Protein AF-A0A2R6J1T3-F1 (afdb_monomer)

Sequence (277 aa):
MDQTEQLYESEATGWQRGLYEDIARTTGFVGSIWRTLMYHEPRFLRYAWGQLAPAFRTREFAALDIALRDTLVSATEPDLPRYTLADVDLAPGEFAELRGQLRCYDFAIARYAVAFEIMERRLDGRPVGTDPPTEAGTAPVPEWLDPDRGREPKVLPNDEAREIVRGVVPESHSGGFGEMVPTGYRSWARFPSYLERVWADIEPIVDAEAFETAREDAYSLIPPRSTPRRSRGWGSTRARSRSCGSCSRRSSAAAAGSSRWSPSTRRPSTRPASDAR

Mean predicted aligned error: 10.88 Å

Nearest PDB structures (foldseek):
  5gzx-assembly1_D  TM=7.474E-01  e=9.182E-07  Pseudomonas putida
  5h01-assembly1_D  TM=7.596E-01  e=2.407E-06  Pseudomonas putida
  5gzy-assembly1_C  TM=7.287E-01  e=1.803E-06  Pseudomonas putida
  3bjx-assembly2_D  TM=7.472E-01  e=8.026E-06  Pseudomonas putida
  3bjx-assembly2_C  TM=7.261E-01  e=2.340E-04  Pseudomonas putida

Solvent-accessible surface area (backbone atoms only — not comparable to full-atom values): 16954 Å² total; per-residue (Å²): 133,70,75,79,52,57,48,50,76,92,73,43,55,76,71,56,32,56,48,46,55,53,41,20,73,73,37,47,48,77,49,64,69,58,23,21,34,48,53,79,37,44,68,57,43,54,54,54,46,71,63,49,59,64,50,75,44,11,30,46,41,49,52,47,42,52,52,37,51,49,38,49,42,69,56,40,55,94,73,59,84,84,82,55,54,79,75,31,78,40,56,73,69,56,48,54,47,51,54,23,28,51,37,16,48,65,62,18,47,53,57,52,54,50,51,51,54,53,51,53,31,53,76,72,72,41,88,73,82,87,64,81,87,46,73,75,36,62,33,65,47,58,83,81,61,75,77,65,52,49,32,73,76,66,62,51,60,60,69,65,21,43,59,52,42,64,77,61,41,56,62,89,61,50,60,75,42,68,94,45,64,52,63,67,58,17,29,40,48,78,40,53,56,40,44,44,50,50,44,71,65,41,50,69,50,68,72,28,70,56,40,50,50,24,49,54,53,33,55,53,66,53,76,62,87,72,68,78,74,76,75,79,68,84,75,81,78,81,75,84,80,82,89,84,78,90,87,88,80,89,83,86,89,89,83,90,83,86,83,79,89,74,90,80,89,75,88,86,77,93,82,81,91,79,89,82,136

Structure (mmCIF, N/CA/C/O backbone):
data_AF-A0A2R6J1T3-F1
#
_entry.id   AF-A0A2R6J1T3-F1
#
loop_
_atom_site.group_PDB
_atom_site.id
_atom_site.type_symbol
_atom_site.label_atom_id
_atom_site.label_alt_id
_atom_site.label_comp_id
_atom_site.label_asym_id
_atom_site.label_entity_id
_atom_site.label_seq_id
_atom_site.pdbx_PDB_ins_code
_atom_site.Cartn_x
_atom_site.Cartn_y
_atom_site.Cartn_z
_atom_site.occupancy
_atom_site.B_iso_or_equiv
_atom_site.auth_seq_id
_atom_site.auth_comp_id
_atom_site.auth_asym_id
_atom_site.auth_atom_id
_atom_site.pdbx_PDB_model_num
ATOM 1 N N . MET A 1 1 ? -11.565 17.551 -2.001 1.00 83.88 1 MET A N 1
ATOM 2 C CA . MET A 1 1 ? -10.218 17.561 -1.407 1.00 83.88 1 MET A CA 1
ATOM 3 C C . MET A 1 1 ? -9.246 17.457 -2.559 1.00 83.88 1 MET A C 1
ATOM 5 O O . MET A 1 1 ? -9.411 16.534 -3.350 1.00 83.88 1 MET A O 1
ATOM 9 N N . ASP A 1 2 ? -8.341 18.420 -2.705 1.00 88.12 2 ASP A N 1
ATOM 10 C CA . ASP A 1 2 ? -7.293 18.347 -3.724 1.00 88.12 2 ASP A CA 1
ATOM 11 C C . ASP A 1 2 ? -6.279 17.273 -3.307 1.00 88.12 2 ASP A C 1
ATOM 13 O O . ASP A 1 2 ? -5.689 17.352 -2.233 1.00 88.12 2 ASP A O 1
ATOM 17 N N . GLN A 1 3 ? -6.127 16.228 -4.117 1.00 85.75 3 GLN A N 1
ATOM 18 C CA . GLN A 1 3 ? -5.248 15.098 -3.807 1.00 85.75 3 GLN A CA 1
ATOM 19 C C . GLN A 1 3 ? -3.770 15.404 -4.111 1.00 85.75 3 GLN A C 1
ATOM 21 O O . GLN A 1 3 ? -2.872 14.676 -3.678 1.00 85.75 3 GLN A O 1
ATOM 26 N N . THR A 1 4 ? -3.502 16.480 -4.851 1.00 85.44 4 THR A N 1
ATOM 27 C CA . THR A 1 4 ? -2.143 16.921 -5.172 1.00 85.44 4 THR A CA 1
ATOM 28 C C . THR A 1 4 ? -1.496 17.663 -4.000 1.00 85.44 4 THR A C 1
ATOM 30 O O . THR A 1 4 ? -0.280 17.577 -3.822 1.00 85.44 4 THR A O 1
ATOM 33 N N . GLU A 1 5 ? -2.301 18.287 -3.133 1.00 91.50 5 GLU A N 1
ATOM 34 C CA . GLU A 1 5 ? -1.842 18.935 -1.903 1.00 91.50 5 GLU A CA 1
ATOM 35 C C . GLU A 1 5 ? -1.644 17.923 -0.763 1.00 91.50 5 GLU A C 1
ATOM 37 O O . GLU A 1 5 ? -2.566 17.226 -0.328 1.00 91.50 5 GLU A O 1
ATOM 42 N N . GLN A 1 6 ? -0.410 17.835 -0.269 1.00 93.50 6 GLN A N 1
ATOM 43 C CA . GLN A 1 6 ? 0.034 16.848 0.714 1.00 93.50 6 GLN A CA 1
ATOM 44 C C . GLN A 1 6 ? 0.997 17.503 1.706 1.00 93.50 6 GLN A C 1
ATOM 46 O O . GLN A 1 6 ? 1.820 18.319 1.306 1.00 93.50 6 GLN A O 1
ATOM 51 N N . LEU A 1 7 ? 0.942 17.109 2.983 1.00 96.06 7 LEU A N 1
ATOM 52 C CA . LEU A 1 7 ? 1.974 17.468 3.959 1.00 96.06 7 LEU A CA 1
ATOM 53 C C . LEU A 1 7 ? 3.038 16.371 3.953 1.00 96.06 7 LEU A C 1
ATOM 55 O O . LEU A 1 7 ? 2.760 15.250 4.391 1.00 96.06 7 LEU A O 1
ATOM 59 N N . TYR A 1 8 ? 4.241 16.656 3.464 1.00 93.31 8 TYR A N 1
ATOM 60 C CA . TYR A 1 8 ? 5.298 15.648 3.416 1.00 93.31 8 TYR A CA 1
ATOM 61 C C . TYR A 1 8 ? 5.902 15.389 4.799 1.00 93.31 8 TYR A C 1
ATOM 63 O O . TYR A 1 8 ? 5.844 16.217 5.708 1.00 93.31 8 TYR A O 1
ATOM 71 N N . GLU A 1 9 ? 6.492 14.207 4.977 1.00 94.00 9 GLU A N 1
ATOM 72 C CA . GLU A 1 9 ? 7.055 13.785 6.267 1.00 94.00 9 GLU A CA 1
ATOM 73 C C . GLU A 1 9 ? 8.179 14.706 6.748 1.00 94.00 9 GLU A C 1
ATOM 75 O O . GLU A 1 9 ? 8.258 15.014 7.935 1.00 94.00 9 GLU A O 1
ATOM 80 N N . SER A 1 10 ? 8.987 15.220 5.817 1.00 94.62 10 SER A N 1
ATOM 81 C CA . SER A 1 10 ? 10.046 16.199 6.084 1.00 94.62 10 SER A CA 1
ATOM 82 C C . SER A 1 10 ? 9.529 17.550 6.586 1.00 94.62 10 SER A C 1
ATOM 84 O O . SER A 1 10 ? 10.282 18.302 7.198 1.00 94.62 10 SER A O 1
ATOM 86 N N . GLU A 1 11 ? 8.263 17.870 6.318 1.00 97.44 11 GLU A N 1
ATOM 87 C CA . GLU A 1 11 ? 7.616 19.136 6.683 1.00 97.44 11 GLU A CA 1
ATOM 88 C C . GLU A 1 11 ? 6.766 18.998 7.953 1.00 97.44 11 GLU A C 1
ATOM 90 O O . GLU A 1 11 ? 6.458 19.988 8.620 1.00 97.44 11 GLU A O 1
ATOM 95 N N . ALA A 1 12 ? 6.383 17.769 8.311 1.00 97.75 12 ALA A N 1
ATOM 96 C CA . ALA A 1 12 ? 5.585 17.498 9.493 1.00 97.75 12 ALA A CA 1
ATOM 97 C C . ALA A 1 12 ? 6.371 17.813 10.775 1.00 97.75 12 ALA A C 1
ATOM 99 O O . ALA A 1 12 ? 7.523 17.415 10.966 1.00 97.75 12 ALA A O 1
ATOM 100 N N . THR A 1 13 ? 5.719 18.496 11.717 1.00 98.19 13 THR A N 1
ATOM 101 C CA . THR A 1 13 ? 6.322 18.864 13.005 1.00 98.19 13 THR A CA 1
ATOM 102 C C . THR A 1 13 ? 5.423 18.484 14.179 1.00 98.19 13 THR A C 1
ATOM 104 O O . THR A 1 13 ? 4.254 18.122 14.020 1.00 98.19 13 THR A O 1
ATOM 107 N N . GLY A 1 14 ? 5.989 18.516 15.389 1.00 97.88 14 GLY A N 1
ATOM 108 C CA . GLY A 1 14 ? 5.258 18.248 16.626 1.00 97.88 14 GLY A CA 1
ATOM 109 C C . GLY A 1 14 ? 4.493 16.922 16.590 1.00 97.88 14 GLY A C 1
ATOM 110 O O . GLY A 1 14 ? 5.057 15.866 16.306 1.00 97.88 14 GLY A O 1
ATOM 111 N N . TRP A 1 15 ? 3.193 16.981 16.876 1.00 98.31 15 TRP A N 1
ATOM 112 C CA . TRP A 1 15 ? 2.345 15.792 16.936 1.00 98.31 15 TRP A CA 1
ATOM 113 C C . TRP A 1 15 ? 2.055 15.176 15.556 1.00 98.31 15 TRP A C 1
ATOM 115 O O . TRP A 1 15 ? 1.762 13.986 15.497 1.00 98.31 15 TRP A O 1
ATOM 125 N N . GLN A 1 16 ? 2.143 15.943 14.460 1.00 98.62 16 GLN A N 1
ATOM 126 C CA . GLN A 1 16 ? 1.921 15.420 13.105 1.00 98.62 16 GLN A CA 1
ATOM 127 C C . GLN A 1 16 ? 3.046 14.463 12.713 1.00 98.62 16 GLN A C 1
ATOM 129 O O . GLN A 1 16 ? 2.775 13.365 12.235 1.00 98.62 16 GLN A O 1
ATOM 134 N N . ARG A 1 17 ? 4.296 14.841 13.017 1.00 98.50 17 ARG A N 1
ATOM 135 C CA . ARG A 1 17 ? 5.460 13.966 12.835 1.00 98.50 17 ARG A CA 1
ATOM 136 C C . ARG A 1 17 ? 5.333 12.685 13.656 1.00 98.50 17 ARG A C 1
ATOM 138 O O . ARG A 1 17 ? 5.488 11.601 13.113 1.00 98.50 17 ARG A O 1
ATOM 145 N N . GLY A 1 18 ? 4.945 12.800 14.929 1.00 98.50 18 GLY A N 1
ATOM 146 C CA . GLY A 1 18 ? 4.707 11.622 15.772 1.00 98.50 18 GLY A CA 1
ATOM 147 C C . GLY A 1 18 ? 3.586 10.710 15.252 1.00 98.50 18 GLY A C 1
ATOM 148 O O . GLY A 1 18 ? 3.653 9.494 15.414 1.00 98.50 18 GLY A O 1
ATOM 149 N N . LEU A 1 19 ? 2.563 11.274 14.596 1.00 98.62 19 LEU A N 1
ATOM 150 C CA . LEU A 1 19 ? 1.511 10.488 13.949 1.00 98.62 19 LEU A CA 1
ATOM 151 C C . LEU A 1 19 ? 2.029 9.760 12.699 1.00 98.62 19 LEU A C 1
ATOM 153 O O . LEU A 1 19 ? 1.723 8.586 12.519 1.00 98.62 19 LEU A O 1
ATOM 157 N N . TYR A 1 20 ? 2.843 10.417 11.872 1.00 98.44 20 TYR A N 1
ATOM 158 C CA . TYR A 1 20 ? 3.514 9.780 10.735 1.00 98.44 20 TYR A CA 1
ATOM 159 C C . TYR A 1 20 ? 4.447 8.649 11.157 1.00 98.44 20 TYR A C 1
ATOM 161 O O . TYR A 1 20 ? 4.372 7.568 10.583 1.00 98.44 20 TYR A O 1
ATOM 169 N N . GLU A 1 21 ? 5.233 8.840 12.215 1.00 98.00 21 GLU A N 1
ATOM 170 C CA . GLU A 1 21 ? 6.080 7.784 12.778 1.00 98.00 21 GLU A CA 1
ATOM 171 C C . GLU A 1 21 ? 5.255 6.555 13.210 1.00 98.00 21 GLU A C 1
ATOM 173 O O . GLU A 1 21 ? 5.661 5.416 12.971 1.00 98.00 21 GLU A O 1
ATOM 178 N N . ASP A 1 22 ? 4.074 6.748 13.814 1.00 98.31 22 ASP A N 1
ATOM 179 C CA . ASP A 1 22 ? 3.194 5.631 14.189 1.00 98.31 22 ASP A CA 1
ATOM 180 C C . ASP A 1 22 ? 2.527 4.957 12.979 1.00 98.31 22 ASP A C 1
ATOM 182 O O . ASP A 1 22 ? 2.405 3.728 12.956 1.00 98.31 22 ASP A O 1
ATOM 186 N N . ILE A 1 23 ? 2.150 5.732 11.955 1.00 97.62 23 ILE A N 1
ATOM 187 C CA . ILE A 1 23 ? 1.635 5.212 10.679 1.00 97.62 23 ILE A CA 1
ATOM 188 C C . ILE A 1 23 ? 2.702 4.376 9.976 1.00 97.62 23 ILE A C 1
ATOM 190 O O . ILE A 1 23 ? 2.430 3.225 9.631 1.00 97.62 23 ILE A O 1
ATOM 194 N N . ALA A 1 24 ? 3.919 4.898 9.813 1.00 96.12 24 ALA A N 1
ATOM 195 C CA . ALA A 1 24 ? 5.030 4.188 9.186 1.00 96.12 24 ALA A CA 1
ATOM 196 C C . ALA A 1 24 ? 5.385 2.918 9.968 1.00 96.12 24 ALA A C 1
ATOM 198 O O . ALA A 1 24 ? 5.483 1.834 9.397 1.00 96.12 24 ALA A O 1
ATOM 199 N N . ARG A 1 25 ? 5.452 2.992 11.303 1.00 94.94 25 ARG A N 1
ATOM 200 C CA . ARG A 1 25 ? 5.682 1.809 12.146 1.00 94.94 25 ARG A CA 1
ATOM 201 C C . ARG A 1 25 ? 4.572 0.763 12.029 1.00 94.94 25 ARG A C 1
ATOM 203 O O . ARG A 1 25 ? 4.845 -0.420 12.212 1.00 94.94 25 ARG A O 1
ATOM 210 N N . THR A 1 26 ? 3.329 1.162 11.783 1.00 95.50 26 THR A N 1
ATOM 211 C CA . THR A 1 26 ? 2.197 0.225 11.732 1.00 95.50 26 THR A CA 1
ATOM 212 C C . THR A 1 26 ? 1.962 -0.328 10.325 1.00 95.50 26 THR A C 1
ATOM 214 O O . THR A 1 26 ? 1.571 -1.483 10.197 1.00 95.50 26 THR A O 1
ATOM 217 N N . THR A 1 27 ? 2.215 0.469 9.282 1.00 94.81 27 THR A N 1
ATOM 218 C CA . THR A 1 27 ? 1.857 0.166 7.880 1.00 94.81 27 THR A CA 1
ATOM 219 C C . THR A 1 27 ? 3.041 0.042 6.929 1.00 94.81 27 THR A C 1
ATOM 221 O O . THR A 1 27 ? 2.850 -0.344 5.785 1.00 94.81 27 THR A O 1
ATOM 224 N N . GLY A 1 28 ? 4.257 0.331 7.391 1.00 93.88 28 GLY A N 1
ATOM 225 C CA . GLY A 1 28 ? 5.500 0.218 6.627 1.00 93.88 28 GLY A CA 1
ATOM 226 C C . GLY A 1 28 ? 5.991 1.560 6.093 1.00 93.88 28 GLY A C 1
ATOM 227 O O . GLY A 1 28 ? 7.192 1.805 6.099 1.00 93.88 28 GLY A O 1
ATOM 228 N N . PHE A 1 29 ? 5.080 2.449 5.687 1.00 95.50 29 PHE A N 1
ATOM 229 C CA . PHE A 1 29 ? 5.400 3.779 5.158 1.00 95.50 29 PHE A CA 1
ATOM 230 C C . PHE A 1 29 ? 4.187 4.720 5.229 1.00 95.50 29 PHE A C 1
ATOM 232 O O . PHE A 1 29 ? 3.043 4.268 5.342 1.00 95.50 29 PHE A O 1
ATOM 239 N N . VAL A 1 30 ? 4.404 6.032 5.099 1.00 95.31 30 VAL A N 1
ATOM 240 C CA . VAL A 1 30 ? 3.311 7.013 5.012 1.00 95.31 30 VAL A CA 1
ATOM 241 C C . VAL A 1 30 ? 2.898 7.215 3.552 1.00 95.31 30 VAL A C 1
ATOM 243 O O . VAL A 1 30 ? 3.492 7.978 2.794 1.00 95.31 30 VAL A O 1
ATOM 246 N N . GLY A 1 31 ? 1.852 6.514 3.128 1.00 92.75 31 GLY A N 1
ATOM 247 C CA . GLY A 1 31 ? 1.267 6.651 1.798 1.00 92.75 31 GLY A CA 1
ATOM 248 C C . GLY A 1 31 ? 0.583 8.000 1.564 1.00 92.75 31 GLY A C 1
ATOM 249 O O . GLY A 1 31 ? 0.252 8.743 2.491 1.00 92.75 31 GLY A O 1
ATOM 250 N N . SER A 1 32 ? 0.329 8.309 0.292 1.00 90.88 32 SER A N 1
ATOM 251 C CA . SER A 1 32 ? -0.252 9.590 -0.130 1.00 90.88 32 SER A CA 1
ATOM 252 C C . SER A 1 32 ? -1.615 9.900 0.488 1.00 90.88 32 SER A C 1
ATOM 254 O O . SER A 1 32 ? -1.878 11.061 0.787 1.00 90.88 32 SER A O 1
ATOM 256 N N . ILE A 1 33 ? -2.458 8.894 0.745 1.00 92.19 33 ILE A N 1
ATOM 257 C CA . ILE A 1 33 ? -3.741 9.083 1.441 1.00 92.19 33 ILE A CA 1
ATOM 258 C C . ILE A 1 33 ? -3.547 9.734 2.814 1.00 92.19 33 ILE A C 1
ATOM 260 O O . ILE A 1 33 ? -4.238 10.694 3.147 1.00 92.19 33 ILE A O 1
ATOM 264 N N . TRP A 1 34 ? -2.560 9.277 3.585 1.00 96.00 34 TRP A N 1
ATOM 265 C CA . TRP A 1 34 ? -2.270 9.821 4.907 1.00 96.00 34 TRP A CA 1
ATOM 266 C C . TRP A 1 34 ? -1.705 11.232 4.816 1.00 96.00 34 TRP A C 1
ATOM 268 O O . TRP A 1 34 ? -2.107 12.091 5.595 1.00 96.00 34 TRP A O 1
ATOM 278 N N . ARG A 1 35 ? -0.843 11.500 3.826 1.00 95.81 35 ARG A N 1
ATOM 279 C CA . ARG A 1 35 ? -0.305 12.849 3.601 1.00 95.81 35 ARG A CA 1
ATOM 280 C C . ARG A 1 35 ? -1.363 13.856 3.168 1.00 95.81 35 ARG A C 1
ATOM 282 O O . ARG A 1 35 ? -1.350 14.997 3.626 1.00 95.81 35 ARG A O 1
ATOM 289 N N . THR A 1 36 ? -2.299 13.414 2.336 1.00 94.75 36 THR A N 1
ATOM 290 C CA . THR A 1 36 ? -3.439 14.219 1.879 1.00 94.75 36 THR A CA 1
ATOM 291 C C . THR A 1 36 ? -4.375 14.511 3.054 1.00 94.75 36 THR A C 1
ATOM 293 O O . THR A 1 36 ? -4.702 15.664 3.324 1.00 94.75 36 THR A O 1
ATOM 296 N N . LEU A 1 37 ? -4.746 13.488 3.836 1.00 97.00 37 LEU A N 1
ATOM 297 C CA . LEU A 1 37 ? -5.582 13.667 5.027 1.00 97.00 37 LEU A CA 1
ATOM 298 C C . LEU A 1 37 ? -4.905 14.528 6.097 1.00 97.00 37 LEU A C 1
ATOM 300 O O . LEU A 1 37 ? -5.584 15.281 6.782 1.00 97.00 37 LEU A O 1
ATOM 304 N N . MET A 1 38 ? -3.587 14.441 6.255 1.00 98.25 38 MET A N 1
ATOM 305 C CA . MET A 1 38 ? -2.861 15.283 7.202 1.00 98.25 38 MET A CA 1
ATOM 306 C C . MET A 1 38 ? -2.864 16.754 6.781 1.00 98.25 38 MET A C 1
ATOM 308 O O . MET A 1 38 ? -2.948 17.625 7.645 1.00 98.25 38 MET A O 1
ATOM 312 N N . TYR A 1 39 ? -2.763 17.029 5.480 1.00 97.94 39 TYR A N 1
ATOM 313 C CA . TYR A 1 39 ? -2.817 18.391 4.956 1.00 97.94 39 TYR A CA 1
ATOM 314 C C . TYR A 1 39 ? -4.208 19.002 5.147 1.00 97.94 39 TYR A C 1
ATOM 316 O O . TYR A 1 39 ? -4.345 20.063 5.751 1.00 97.94 39 TYR A O 1
ATOM 324 N N . HIS A 1 40 ? -5.247 18.302 4.685 1.00 97.75 40 HIS A N 1
ATOM 325 C CA . HIS A 1 40 ? -6.605 18.850 4.646 1.00 97.75 40 HIS A CA 1
ATOM 326 C C . HIS A 1 40 ? -7.370 18.680 5.959 1.00 97.75 40 HIS A C 1
ATOM 328 O O . HIS A 1 40 ? -8.086 19.581 6.381 1.00 97.75 40 HIS A O 1
ATOM 334 N N . GLU A 1 41 ? -7.234 17.527 6.616 1.00 97.94 41 GLU A N 1
ATOM 335 C CA . GLU A 1 41 ? -8.076 17.116 7.747 1.00 97.94 41 GLU A CA 1
ATOM 336 C C . GLU A 1 41 ? -7.268 16.476 8.908 1.00 97.94 41 GLU A C 1
ATOM 338 O O . GLU A 1 41 ? -7.584 15.377 9.384 1.00 97.94 41 GLU A O 1
ATOM 343 N N . PRO A 1 42 ? -6.226 17.152 9.439 1.00 98.12 42 PRO A N 1
ATOM 344 C CA . PRO A 1 42 ? -5.261 16.564 10.378 1.00 98.12 42 PRO A CA 1
ATOM 345 C C . PRO A 1 42 ? -5.894 16.020 11.669 1.00 98.12 42 PRO A C 1
ATOM 347 O O . PRO A 1 42 ? -5.461 15.006 12.224 1.00 98.12 42 PRO A O 1
ATOM 350 N N . ARG A 1 43 ? -6.943 16.681 12.174 1.00 98.00 43 ARG A N 1
ATOM 351 C CA . ARG A 1 43 ? -7.657 16.239 13.384 1.00 98.00 43 ARG A CA 1
ATOM 352 C C . ARG A 1 43 ? -8.484 14.983 13.129 1.00 98.00 43 ARG A C 1
ATOM 354 O O . ARG A 1 43 ? -8.503 14.097 13.984 1.00 98.00 43 ARG A O 1
ATOM 361 N N . PHE A 1 44 ? -9.139 14.907 11.971 1.00 96.88 44 PHE A N 1
ATOM 362 C CA . PHE A 1 44 ? -9.869 13.714 11.558 1.00 96.88 44 PHE A CA 1
ATOM 363 C C . PHE A 1 44 ? -8.908 12.548 11.354 1.00 96.88 44 PHE A C 1
ATOM 365 O O . PHE A 1 44 ? -9.152 11.484 11.914 1.00 96.88 44 PHE A O 1
ATOM 372 N N . LEU A 1 45 ? -7.784 12.760 10.659 1.00 98.06 45 LEU A N 1
ATOM 373 C CA . LEU A 1 45 ? -6.756 11.734 10.491 1.00 98.06 45 LEU A CA 1
ATOM 374 C C . LEU A 1 45 ? -6.307 11.174 11.841 1.00 98.06 45 LEU A C 1
ATOM 376 O O . LEU A 1 45 ? -6.309 9.964 12.041 1.00 98.06 45 LEU A O 1
ATOM 380 N N . ARG A 1 46 ? -5.976 12.048 12.798 1.00 98.31 46 ARG A N 1
ATOM 381 C CA . ARG A 1 46 ? -5.577 11.625 14.145 1.00 98.31 46 ARG A CA 1
ATOM 382 C C . ARG A 1 46 ? -6.656 10.793 14.838 1.00 98.31 46 ARG A C 1
ATOM 384 O O . ARG A 1 46 ? -6.334 9.791 15.474 1.00 98.31 46 ARG A O 1
ATOM 391 N N . TYR A 1 47 ? -7.917 11.209 14.736 1.00 97.25 47 TYR A N 1
ATOM 392 C CA . TYR A 1 47 ? -9.044 10.472 15.303 1.00 97.25 47 TYR A CA 1
ATOM 393 C C . TYR A 1 47 ? -9.214 9.098 14.642 1.00 97.25 47 TYR A C 1
ATOM 395 O O . TYR A 1 47 ? -9.238 8.088 15.344 1.00 97.25 47 TYR A O 1
ATOM 403 N N . ALA A 1 48 ? -9.280 9.056 13.309 1.00 96.69 48 ALA A N 1
ATOM 404 C CA . ALA A 1 48 ? -9.449 7.834 12.531 1.00 96.69 48 ALA A CA 1
ATOM 405 C C . ALA A 1 48 ? -8.300 6.852 12.785 1.00 96.69 48 ALA A C 1
ATOM 407 O O . ALA A 1 48 ? -8.535 5.679 13.072 1.00 96.69 48 ALA A O 1
ATOM 408 N N . TRP A 1 49 ? -7.060 7.344 12.785 1.00 98.12 49 TRP A N 1
ATOM 409 C CA . TRP A 1 49 ? -5.879 6.534 13.059 1.00 98.12 49 TRP A CA 1
ATOM 410 C C . TRP A 1 49 ? -5.903 5.912 14.457 1.00 98.12 49 TRP A C 1
ATOM 412 O O . TRP A 1 49 ? -5.593 4.733 14.611 1.00 98.12 49 TRP A O 1
ATOM 422 N N . GLY A 1 50 ? -6.361 6.658 15.469 1.00 97.12 50 GLY A N 1
ATOM 423 C CA . GLY A 1 50 ? -6.538 6.134 16.825 1.00 97.12 50 GLY A CA 1
ATOM 424 C C . GLY A 1 50 ? -7.532 4.969 16.925 1.00 97.12 50 GLY A C 1
ATOM 425 O O . GLY A 1 50 ? -7.468 4.211 17.888 1.00 97.12 50 GLY A O 1
ATOM 426 N N . GLN A 1 51 ? -8.428 4.810 15.945 1.00 93.38 51 GLN A N 1
ATOM 427 C CA . GLN A 1 51 ? -9.341 3.665 15.848 1.00 93.38 51 GLN A CA 1
ATOM 428 C C . GLN A 1 51 ? -8.768 2.531 14.984 1.00 93.38 51 GLN A C 1
ATOM 430 O O . GLN A 1 51 ? -8.985 1.362 15.288 1.00 93.38 51 GLN A O 1
ATOM 435 N N . LEU A 1 52 ? -8.033 2.866 13.919 1.00 95.50 52 LEU A N 1
ATOM 436 C CA . LEU A 1 52 ? -7.483 1.899 12.963 1.00 95.50 52 LEU A CA 1
ATOM 437 C C . LEU A 1 52 ? -6.243 1.174 13.495 1.00 95.50 52 LEU A C 1
ATOM 439 O O . LEU A 1 52 ? -6.155 -0.048 13.404 1.00 95.50 52 LEU A O 1
ATOM 443 N N . ALA A 1 53 ? -5.286 1.908 14.067 1.00 97.00 53 ALA A N 1
ATOM 444 C CA . ALA A 1 53 ? -3.987 1.358 14.448 1.00 97.00 53 ALA A CA 1
ATOM 445 C C . ALA A 1 53 ? -4.065 0.156 15.412 1.00 97.00 53 ALA A C 1
ATOM 447 O O . ALA A 1 53 ? -3.297 -0.789 15.220 1.00 97.00 53 ALA A O 1
ATOM 448 N N . PRO A 1 54 ? -4.971 0.127 16.416 1.00 95.62 54 PRO A N 1
ATOM 449 C CA . PRO A 1 54 ? -5.131 -1.043 17.276 1.00 95.62 54 PRO A CA 1
ATOM 450 C C . PRO A 1 54 ? -5.583 -2.298 16.524 1.00 95.62 54 PRO A C 1
ATOM 452 O O . PRO A 1 54 ? -5.127 -3.386 16.862 1.00 95.62 54 PRO A O 1
ATOM 455 N N . ALA A 1 55 ? -6.426 -2.161 15.492 1.00 93.88 55 ALA A N 1
ATOM 456 C CA . ALA A 1 55 ? -6.927 -3.298 14.722 1.00 93.88 55 ALA A CA 1
ATOM 457 C C . ALA A 1 55 ? -5.795 -4.027 13.984 1.00 93.88 55 ALA A C 1
ATOM 459 O O . ALA A 1 55 ? -5.763 -5.249 13.969 1.00 93.88 55 ALA A O 1
ATOM 460 N N . PHE A 1 56 ? -4.799 -3.301 13.469 1.00 95.31 56 PHE A N 1
ATOM 461 C CA . PHE A 1 56 ? -3.642 -3.893 12.780 1.00 95.31 56 PHE A CA 1
ATOM 462 C C . PHE A 1 56 ? -2.674 -4.655 13.696 1.00 95.31 56 PHE A C 1
ATOM 464 O O . PHE A 1 56 ? -1.697 -5.232 13.221 1.00 95.31 56 PHE A O 1
ATOM 471 N N . ARG A 1 57 ? -2.908 -4.632 15.013 1.00 94.88 57 ARG A N 1
ATOM 472 C CA . ARG A 1 57 ? -2.069 -5.289 16.027 1.00 94.88 57 ARG A CA 1
ATOM 473 C C . ARG A 1 57 ? -2.733 -6.530 16.620 1.00 94.88 57 ARG A C 1
ATOM 475 O O . ARG A 1 57 ? -2.200 -7.092 17.576 1.00 94.88 57 ARG A O 1
ATOM 482 N N . THR A 1 58 ? -3.850 -6.975 16.047 1.00 95.75 58 THR A N 1
ATOM 483 C CA . THR A 1 58 ? -4.596 -8.146 16.510 1.00 95.75 58 THR A CA 1
ATOM 484 C C . THR A 1 58 ? -4.288 -9.396 15.683 1.00 95.75 58 THR A C 1
ATOM 486 O O . THR A 1 58 ? -3.931 -9.332 14.505 1.00 95.75 58 THR A O 1
ATOM 489 N N . ARG A 1 59 ? -4.452 -10.566 16.301 1.00 95.88 59 ARG A N 1
ATOM 490 C CA . ARG A 1 59 ? -4.306 -11.874 15.658 1.00 95.88 59 ARG A CA 1
ATOM 491 C C . ARG A 1 59 ? -5.359 -12.109 14.580 1.00 95.88 59 ARG A C 1
ATOM 493 O O . ARG A 1 59 ? -5.086 -12.789 13.599 1.00 95.88 59 ARG A O 1
ATOM 500 N N . GLU A 1 60 ? -6.546 -11.542 14.748 1.00 94.62 60 GLU A N 1
ATOM 501 C CA . GLU A 1 60 ? -7.595 -11.581 13.731 1.00 94.62 60 GLU A CA 1
ATOM 502 C C . GLU A 1 60 ? -7.179 -10.827 12.465 1.00 94.62 60 GLU A C 1
ATOM 504 O O . GLU A 1 60 ? -7.321 -11.358 11.367 1.00 94.62 60 GLU A O 1
ATOM 509 N N . PHE A 1 61 ? -6.572 -9.642 12.605 1.00 94.75 61 PHE A N 1
ATOM 510 C CA . PHE A 1 61 ? -6.012 -8.940 11.453 1.00 94.75 61 PHE A CA 1
ATOM 511 C C . PHE A 1 61 ? -4.864 -9.725 10.809 1.00 94.75 61 PHE A C 1
ATOM 513 O O . PHE A 1 61 ? -4.806 -9.821 9.591 1.00 94.75 61 PHE A O 1
ATOM 520 N N . ALA A 1 62 ? -3.986 -10.334 11.609 1.00 95.25 62 ALA A N 1
ATOM 521 C CA . ALA A 1 62 ? -2.935 -11.217 11.101 1.00 95.25 62 ALA A CA 1
ATOM 522 C C . ALA A 1 62 ? -3.485 -12.377 10.249 1.00 95.25 62 ALA A C 1
ATOM 524 O O . ALA A 1 62 ? -2.948 -12.671 9.185 1.00 95.25 62 ALA A O 1
ATOM 525 N N . ALA A 1 63 ? -4.561 -13.026 10.701 1.00 94.88 63 ALA A N 1
ATOM 526 C CA . ALA A 1 63 ? -5.211 -14.091 9.942 1.00 94.88 63 ALA A CA 1
ATOM 527 C C . ALA A 1 63 ? -5.832 -13.567 8.636 1.00 94.88 63 ALA A C 1
ATOM 529 O O . ALA A 1 63 ? -5.706 -14.217 7.600 1.00 94.88 63 ALA A O 1
ATOM 530 N N . LEU A 1 64 ? -6.454 -12.383 8.677 1.00 94.44 64 LEU A N 1
ATOM 531 C CA . LEU A 1 64 ? -6.990 -11.711 7.492 1.00 94.44 64 LEU A CA 1
ATOM 532 C C . LEU A 1 64 ? -5.892 -11.362 6.479 1.00 94.44 64 LEU A C 1
ATOM 534 O O . LEU A 1 64 ? -6.079 -11.600 5.294 1.00 94.44 64 LEU A O 1
ATOM 538 N N . ASP A 1 65 ? -4.763 -10.814 6.933 1.00 94.50 65 ASP A N 1
ATOM 539 C CA . ASP A 1 65 ? -3.626 -10.447 6.081 1.00 94.50 65 ASP A CA 1
ATOM 540 C C . ASP A 1 65 ? -3.095 -11.673 5.320 1.00 94.50 65 ASP A C 1
ATOM 542 O O . ASP A 1 65 ? -2.992 -11.646 4.096 1.00 94.50 65 ASP A O 1
ATOM 546 N N . ILE A 1 66 ? -2.879 -12.792 6.024 1.00 95.12 66 ILE A N 1
ATOM 547 C CA . ILE A 1 66 ? -2.466 -14.062 5.406 1.00 95.12 66 ILE A CA 1
ATOM 548 C C . ILE A 1 66 ? -3.502 -14.536 4.383 1.00 95.12 66 ILE A C 1
ATOM 550 O O . ILE A 1 66 ? -3.133 -14.846 3.255 1.00 95.12 66 ILE A O 1
ATOM 554 N N . ALA A 1 67 ? -4.785 -14.578 4.755 1.00 95.75 67 ALA A N 1
ATOM 555 C CA . ALA A 1 67 ? -5.842 -15.067 3.871 1.00 95.75 67 ALA A CA 1
ATOM 556 C C . ALA A 1 67 ? -5.999 -14.197 2.613 1.00 95.75 67 ALA A C 1
ATOM 558 O O . ALA A 1 67 ? -6.184 -14.722 1.517 1.00 95.75 67 ALA A O 1
ATOM 559 N N . LEU A 1 68 ? -5.887 -12.873 2.754 1.00 94.56 68 LEU A N 1
ATOM 560 C CA . LEU A 1 68 ? -5.954 -11.932 1.638 1.00 94.56 68 LEU A CA 1
ATOM 561 C C . LEU A 1 68 ? -4.791 -12.142 0.666 1.00 94.56 68 LEU A C 1
ATOM 563 O O . LEU A 1 68 ? -5.018 -12.218 -0.542 1.00 94.56 68 LEU A O 1
ATOM 567 N N . ARG A 1 69 ? -3.559 -12.265 1.179 1.00 92.75 69 ARG A N 1
ATOM 568 C CA . ARG A 1 69 ? -2.378 -12.523 0.341 1.00 92.75 69 ARG A CA 1
ATOM 569 C C . ARG A 1 69 ? -2.466 -13.886 -0.340 1.00 92.75 69 ARG A C 1
ATOM 571 O O . ARG A 1 69 ? -2.251 -13.963 -1.543 1.00 92.75 69 ARG A O 1
ATOM 578 N N . ASP A 1 70 ? -2.832 -14.929 0.401 1.00 95.06 70 ASP A N 1
ATOM 579 C CA . ASP A 1 70 ? -2.973 -16.288 -0.129 1.00 95.06 70 ASP A CA 1
ATOM 580 C C . ASP A 1 70 ? -4.017 -16.359 -1.250 1.00 95.06 70 ASP A C 1
ATOM 582 O O . ASP A 1 70 ? -3.755 -16.948 -2.293 1.00 95.06 70 ASP A O 1
ATOM 586 N N . THR A 1 71 ? -5.154 -15.674 -1.090 1.00 95.31 71 THR A N 1
ATOM 587 C CA . THR A 1 71 ? -6.218 -15.631 -2.107 1.00 95.31 71 THR A CA 1
ATOM 588 C C . THR A 1 71 ? -5.725 -15.024 -3.424 1.00 95.31 71 THR A C 1
ATOM 590 O O . THR A 1 71 ? -5.948 -15.594 -4.490 1.00 95.31 71 THR A O 1
ATOM 593 N N . LEU A 1 72 ? -5.025 -13.886 -3.367 1.00 92.25 72 LEU A N 1
ATOM 594 C CA . LEU A 1 72 ? -4.531 -13.197 -4.566 1.00 92.25 72 LEU A CA 1
ATOM 595 C C . LEU A 1 72 ? -3.339 -13.922 -5.209 1.00 92.25 72 LEU A C 1
ATOM 597 O O . LEU A 1 72 ? -3.266 -14.042 -6.434 1.00 92.25 72 LEU A O 1
ATOM 601 N N . VAL A 1 73 ? -2.395 -14.401 -4.393 1.00 91.12 73 VAL A N 1
ATOM 602 C CA . VAL A 1 73 ? -1.182 -15.066 -4.883 1.00 91.12 73 VAL A CA 1
ATOM 603 C C . VAL A 1 73 ? -1.512 -16.446 -5.433 1.00 91.12 73 VAL A C 1
ATOM 605 O O . VAL A 1 73 ? -1.119 -16.735 -6.554 1.00 91.12 73 VAL A O 1
ATOM 608 N N . SER A 1 74 ? -2.286 -17.275 -4.730 1.00 92.25 74 SER A N 1
ATOM 609 C CA . SER A 1 74 ? -2.607 -18.633 -5.198 1.00 92.25 74 SER A CA 1
ATOM 610 C C . SER A 1 74 ? -3.357 -18.643 -6.534 1.00 92.25 74 SER A C 1
ATOM 612 O O . 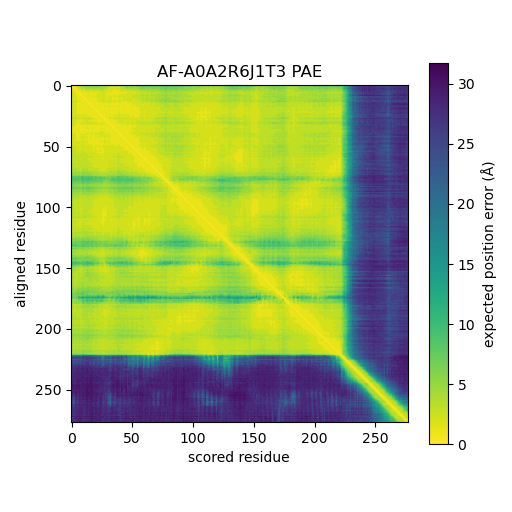SER A 1 74 ? -3.199 -19.573 -7.323 1.00 92.25 74 SER A O 1
ATOM 614 N N . ALA A 1 75 ? -4.138 -17.599 -6.825 1.00 91.25 75 ALA A N 1
ATOM 615 C CA . ALA A 1 75 ? -4.832 -17.453 -8.102 1.00 91.25 75 ALA A CA 1
ATOM 616 C C . ALA A 1 75 ? -3.914 -17.071 -9.277 1.00 91.25 75 ALA A C 1
ATOM 618 O O . ALA A 1 75 ? -4.312 -17.234 -10.427 1.00 91.25 75 ALA A O 1
ATOM 619 N N . THR A 1 76 ? -2.712 -16.555 -9.001 1.00 89.38 76 THR A N 1
ATOM 620 C CA . THR A 1 76 ? -1.790 -16.019 -10.019 1.00 89.38 76 THR A CA 1
ATOM 621 C C . THR A 1 76 ? -0.445 -16.736 -10.074 1.00 89.38 76 THR A C 1
ATOM 623 O O . THR A 1 76 ? 0.211 -16.713 -11.110 1.00 89.38 76 THR A O 1
ATOM 626 N N . GLU A 1 77 ? -0.026 -17.402 -8.995 1.00 89.38 77 GLU A N 1
ATOM 627 C CA . GLU A 1 77 ? 1.302 -18.001 -8.830 1.00 89.38 77 GLU A CA 1
ATOM 628 C C . GLU A 1 77 ? 1.756 -18.904 -9.989 1.00 89.38 77 GLU A C 1
ATOM 630 O O . GLU A 1 77 ? 2.932 -18.805 -10.355 1.00 89.38 77 GLU A O 1
ATOM 635 N N . PRO A 1 78 ? 0.894 -19.739 -10.610 1.00 88.25 78 PRO A N 1
ATOM 636 C CA . PRO A 1 78 ? 1.304 -20.562 -11.748 1.00 88.25 78 PRO A CA 1
ATOM 637 C C . PRO A 1 78 ? 1.847 -19.759 -12.937 1.00 88.25 78 PRO A C 1
ATOM 639 O O . PRO A 1 78 ? 2.719 -20.255 -13.652 1.00 88.25 78 PRO A O 1
ATOM 642 N N . ASP A 1 79 ? 1.363 -18.529 -13.113 1.00 88.62 79 ASP A N 1
ATOM 643 C CA . ASP A 1 79 ? 1.656 -17.670 -14.259 1.00 88.62 79 ASP A CA 1
ATOM 644 C C . ASP A 1 79 ? 2.616 -16.520 -13.905 1.00 88.62 79 ASP A C 1
ATOM 646 O O . ASP A 1 79 ? 3.089 -15.810 -14.794 1.00 88.62 79 ASP A O 1
ATOM 650 N N . LEU A 1 80 ? 2.945 -16.330 -12.617 1.00 90.19 80 LEU A N 1
ATOM 651 C CA . LEU A 1 80 ? 3.790 -15.219 -12.186 1.00 90.19 80 LEU A CA 1
ATOM 652 C C . LEU A 1 80 ? 5.243 -15.375 -12.677 1.00 90.19 80 LEU A C 1
ATOM 654 O O . LEU A 1 80 ? 5.922 -16.362 -12.359 1.00 90.19 80 LEU A O 1
ATOM 658 N N . PRO A 1 81 ? 5.784 -14.363 -13.378 1.00 93.12 81 PRO A N 1
ATOM 659 C CA . PRO A 1 81 ? 7.165 -14.371 -13.835 1.00 93.12 81 PRO A CA 1
ATOM 660 C C . PRO A 1 81 ? 8.141 -14.282 -12.658 1.00 93.12 81 PRO A C 1
ATOM 662 O O . PRO A 1 81 ? 7.880 -13.669 -11.618 1.00 93.12 81 PRO A O 1
ATOM 665 N N . ARG A 1 82 ? 9.329 -14.862 -12.845 1.00 93.44 82 ARG A N 1
ATOM 666 C CA . ARG A 1 82 ? 10.456 -14.717 -11.919 1.00 93.44 82 ARG A CA 1
ATOM 667 C C . ARG A 1 82 ? 11.546 -13.903 -12.588 1.00 93.44 82 ARG A C 1
ATOM 669 O O . ARG A 1 82 ? 12.027 -14.290 -13.645 1.00 93.44 82 ARG A O 1
ATOM 676 N N . TYR A 1 83 ? 11.965 -12.831 -11.926 1.00 94.50 83 TYR A N 1
ATOM 677 C CA . TYR A 1 83 ? 12.987 -11.929 -12.446 1.00 94.50 83 TYR A CA 1
ATOM 678 C C . TYR A 1 83 ? 14.340 -12.145 -11.777 1.00 94.50 83 TYR A C 1
ATOM 680 O O . TYR A 1 83 ? 14.457 -12.263 -10.552 1.00 94.50 83 TYR A O 1
ATOM 688 N N . THR A 1 84 ? 15.376 -12.122 -12.598 1.00 94.31 84 THR A N 1
ATOM 689 C CA . THR A 1 84 ? 16.777 -11.958 -12.227 1.00 94.31 84 THR A CA 1
ATOM 690 C C . THR A 1 84 ? 17.237 -10.533 -12.539 1.00 94.31 84 THR A C 1
ATOM 692 O O . THR A 1 84 ? 16.526 -9.760 -13.172 1.00 94.31 84 THR A O 1
ATOM 695 N N . LEU A 1 85 ? 18.457 -10.185 -12.119 1.00 94.00 85 LEU A N 1
ATOM 696 C CA . LEU A 1 85 ? 19.088 -8.901 -12.458 1.00 94.00 85 LEU A CA 1
ATOM 697 C C . LEU A 1 85 ? 19.143 -8.650 -13.968 1.00 94.00 85 LEU A C 1
ATOM 699 O O . LEU A 1 85 ? 18.942 -7.522 -14.407 1.00 94.00 85 LEU A O 1
ATOM 703 N N . ALA A 1 86 ? 19.420 -9.705 -14.740 1.00 92.69 86 ALA A N 1
ATOM 704 C CA . ALA A 1 86 ? 19.586 -9.617 -16.183 1.00 92.69 86 ALA A CA 1
ATOM 705 C C . ALA A 1 86 ? 18.255 -9.375 -16.905 1.00 92.69 86 ALA A C 1
ATOM 707 O O . ALA A 1 86 ? 18.238 -8.690 -17.919 1.00 92.69 86 ALA A O 1
ATOM 708 N N . ASP A 1 87 ? 17.146 -9.888 -16.364 1.00 95.31 87 ASP A N 1
ATOM 709 C CA . ASP A 1 87 ? 15.826 -9.770 -16.998 1.00 95.31 87 ASP A CA 1
ATOM 710 C C . ASP A 1 87 ? 15.281 -8.336 -16.973 1.00 95.31 87 ASP A C 1
ATOM 712 O O . ASP A 1 87 ? 14.416 -7.989 -17.771 1.00 95.31 87 ASP A O 1
ATOM 716 N N . VAL A 1 88 ? 15.770 -7.511 -16.041 1.00 95.88 88 VAL A N 1
ATOM 717 C CA . VAL A 1 88 ? 15.260 -6.154 -15.784 1.00 95.88 88 VAL A CA 1
ATOM 718 C C . VAL A 1 88 ? 16.340 -5.077 -15.901 1.00 95.88 88 VAL A C 1
ATOM 720 O O . VAL A 1 88 ? 16.082 -3.929 -15.561 1.00 95.88 88 VAL A O 1
ATOM 723 N N . ASP A 1 89 ? 17.540 -5.438 -16.365 1.00 96.50 89 ASP A N 1
ATOM 724 C CA . ASP A 1 89 ? 18.682 -4.533 -16.574 1.00 96.50 89 ASP A CA 1
ATOM 725 C C . ASP A 1 89 ? 18.985 -3.622 -15.366 1.00 96.50 89 ASP A C 1
ATOM 727 O O . ASP A 1 89 ? 19.113 -2.406 -15.484 1.00 96.50 89 ASP A O 1
ATOM 731 N N . LEU A 1 90 ? 19.044 -4.208 -14.163 1.00 97.12 90 LEU A N 1
ATOM 732 C CA . LEU A 1 90 ? 19.329 -3.470 -12.926 1.00 97.12 90 LEU A CA 1
ATOM 733 C C . LEU A 1 90 ? 20.676 -3.861 -12.326 1.00 97.12 90 LEU A C 1
ATOM 735 O O . LEU A 1 90 ? 21.041 -5.042 -12.265 1.00 97.12 90 LEU A O 1
ATOM 739 N N . ALA A 1 91 ? 21.381 -2.879 -11.759 1.00 97.00 91 ALA A N 1
ATOM 740 C CA . ALA A 1 91 ? 22.554 -3.166 -10.950 1.00 97.00 91 ALA A CA 1
ATOM 741 C C . ALA A 1 91 ? 22.159 -3.958 -9.681 1.00 97.00 91 ALA A C 1
ATOM 743 O O . ALA A 1 91 ? 21.055 -3.790 -9.149 1.00 97.00 91 ALA A O 1
ATOM 744 N N . PRO A 1 92 ? 23.067 -4.770 -9.098 1.00 97.38 92 PRO A N 1
ATOM 745 C CA . PRO A 1 92 ? 22.762 -5.562 -7.902 1.00 97.38 92 PRO A CA 1
ATOM 746 C C . PRO A 1 92 ? 22.185 -4.752 -6.729 1.00 97.38 92 PRO A C 1
ATOM 748 O O . PRO A 1 92 ? 21.288 -5.220 -6.026 1.00 97.38 92 PRO A O 1
ATOM 751 N N . GLY A 1 93 ? 22.683 -3.527 -6.520 1.00 97.38 93 GLY A N 1
ATOM 752 C CA . GLY A 1 93 ? 22.203 -2.631 -5.465 1.00 97.38 93 GLY A CA 1
ATOM 753 C C . GLY A 1 93 ? 20.785 -2.108 -5.713 1.00 97.38 93 GLY A C 1
ATOM 754 O O . GLY A 1 93 ? 19.981 -2.069 -4.781 1.00 97.38 93 GLY A O 1
ATOM 755 N N . GLU A 1 94 ? 20.466 -1.766 -6.962 1.00 97.00 94 GLU A N 1
ATOM 756 C CA . GLU A 1 94 ? 19.148 -1.278 -7.382 1.00 97.00 94 GLU A CA 1
ATOM 757 C C . GLU A 1 94 ? 18.097 -2.375 -7.267 1.00 97.00 94 GLU A C 1
ATOM 759 O O . GLU A 1 94 ? 17.033 -2.159 -6.696 1.00 97.00 94 GLU A O 1
ATOM 764 N N . PHE A 1 95 ? 18.425 -3.590 -7.698 1.00 97.44 95 PHE A N 1
ATOM 765 C CA . PHE A 1 95 ? 17.531 -4.733 -7.557 1.00 97.44 95 PHE A CA 1
ATOM 766 C C . PHE A 1 95 ? 17.303 -5.127 -6.095 1.00 97.44 95 PHE A C 1
ATOM 768 O O . PHE A 1 95 ? 16.184 -5.453 -5.701 1.00 97.44 95 PHE A O 1
ATOM 775 N N . ALA A 1 96 ? 18.341 -5.069 -5.252 1.00 97.06 96 ALA A N 1
ATOM 776 C CA . ALA A 1 96 ? 18.184 -5.276 -3.814 1.00 97.06 96 ALA A CA 1
ATOM 777 C C . ALA A 1 96 ? 17.296 -4.192 -3.176 1.00 97.06 96 ALA A C 1
ATOM 779 O O . ALA A 1 96 ? 16.522 -4.484 -2.262 1.00 97.06 96 ALA A O 1
ATOM 780 N N . GLU A 1 97 ? 17.393 -2.947 -3.649 1.00 97.31 97 GLU A N 1
ATOM 781 C CA . GLU A 1 97 ? 16.503 -1.861 -3.245 1.00 97.31 97 GLU A CA 1
ATOM 782 C C . GLU A 1 97 ? 15.060 -2.111 -3.693 1.00 97.31 97 GLU A C 1
ATOM 784 O O . GLU A 1 97 ? 14.172 -2.093 -2.841 1.00 97.31 97 GLU A O 1
ATOM 789 N N . LEU A 1 98 ? 14.833 -2.417 -4.972 1.00 96.94 98 LEU A N 1
ATOM 790 C CA . LEU A 1 98 ? 13.525 -2.753 -5.531 1.00 96.94 98 LEU A CA 1
ATOM 791 C C . LEU A 1 98 ? 12.861 -3.899 -4.759 1.00 96.94 98 LEU A C 1
ATOM 793 O O . LEU A 1 98 ? 11.733 -3.756 -4.295 1.00 96.94 98 LEU A O 1
ATOM 797 N N . ARG A 1 99 ? 13.575 -5.010 -4.535 1.00 96.56 99 ARG A N 1
ATOM 798 C CA . ARG A 1 99 ? 13.062 -6.147 -3.750 1.00 96.56 99 ARG A CA 1
ATOM 799 C C . ARG A 1 99 ? 12.686 -5.746 -2.329 1.00 96.56 99 ARG A C 1
ATOM 801 O O . ARG A 1 99 ? 11.670 -6.206 -1.817 1.00 96.56 99 ARG A O 1
ATOM 808 N N . GLY A 1 100 ? 13.490 -4.894 -1.694 1.00 96.69 100 GLY A N 1
ATOM 809 C CA . GLY A 1 100 ? 13.165 -4.342 -0.383 1.00 96.69 100 GLY A CA 1
ATOM 810 C C . GLY A 1 100 ? 11.868 -3.531 -0.404 1.00 96.69 100 GLY A C 1
ATOM 811 O O . GLY A 1 100 ? 11.029 -3.714 0.471 1.00 96.69 100 GLY A O 1
ATOM 812 N N . GLN A 1 101 ? 11.671 -2.677 -1.409 1.00 96.56 101 GLN A N 1
ATOM 813 C CA . GLN A 1 101 ? 10.454 -1.865 -1.528 1.00 96.56 101 GLN A CA 1
ATOM 814 C C . GLN A 1 101 ? 9.219 -2.717 -1.851 1.00 96.56 101 GLN A C 1
ATOM 816 O O . GLN A 1 101 ? 8.167 -2.502 -1.257 1.00 96.56 101 GLN A O 1
ATOM 821 N N . LEU A 1 102 ? 9.344 -3.737 -2.707 1.00 95.12 102 LEU A N 1
ATOM 822 C CA . LEU A 1 102 ? 8.258 -4.686 -2.989 1.00 95.12 102 LEU A CA 1
ATOM 823 C C . LEU A 1 102 ? 7.801 -5.432 -1.728 1.00 95.12 102 LEU A C 1
ATOM 825 O O . LEU A 1 102 ? 6.601 -5.536 -1.494 1.00 95.12 102 LEU A O 1
ATOM 829 N N . ARG A 1 103 ? 8.732 -5.860 -0.863 1.00 95.44 103 ARG A N 1
ATOM 830 C CA . ARG A 1 103 ? 8.390 -6.440 0.452 1.00 95.44 103 ARG A CA 1
ATOM 831 C C . ARG A 1 103 ? 7.649 -5.454 1.355 1.00 95.44 103 ARG A C 1
ATOM 833 O O . ARG A 1 103 ? 6.755 -5.854 2.091 1.00 95.44 103 ARG A O 1
ATOM 840 N N . CYS A 1 104 ? 7.997 -4.169 1.291 1.00 96.19 104 CYS A N 1
ATOM 841 C CA . CYS A 1 104 ? 7.292 -3.135 2.045 1.00 96.19 104 CYS A CA 1
ATOM 842 C C . CYS A 1 104 ? 5.848 -2.956 1.551 1.00 96.19 104 CYS A C 1
ATOM 844 O O . CYS A 1 104 ? 4.932 -2.830 2.362 1.00 96.19 104 CYS A O 1
ATOM 846 N N . TYR A 1 105 ? 5.624 -2.998 0.234 1.00 94.75 105 TYR A N 1
ATOM 847 C CA . TYR A 1 105 ? 4.274 -2.948 -0.331 1.00 94.75 105 TYR A CA 1
ATOM 848 C C . TYR A 1 105 ? 3.446 -4.187 0.005 1.00 94.75 105 TYR A C 1
ATOM 850 O O . TYR A 1 105 ? 2.287 -4.031 0.383 1.00 94.75 105 TYR A O 1
ATOM 858 N N . ASP A 1 106 ? 4.040 -5.380 -0.061 1.00 93.62 106 ASP A N 1
ATOM 859 C CA . ASP A 1 106 ? 3.391 -6.629 0.356 1.00 93.62 106 ASP A CA 1
ATOM 860 C C . ASP A 1 106 ? 2.951 -6.567 1.830 1.00 93.62 106 ASP A C 1
ATOM 862 O O . ASP A 1 106 ? 1.803 -6.849 2.157 1.00 93.62 106 ASP A O 1
ATOM 866 N N . PHE A 1 107 ? 3.814 -6.057 2.715 1.00 94.06 107 PHE A N 1
ATOM 867 C CA . PHE A 1 107 ? 3.463 -5.791 4.114 1.00 94.06 107 PHE A CA 1
ATOM 868 C C . PHE A 1 107 ? 2.316 -4.773 4.272 1.00 94.06 107 PHE A C 1
ATOM 870 O O . PHE A 1 107 ? 1.465 -4.888 5.162 1.00 94.06 107 PHE A O 1
ATOM 877 N N . ALA A 1 108 ? 2.288 -3.735 3.439 1.00 94.75 108 ALA A N 1
ATOM 878 C CA . ALA A 1 108 ? 1.343 -2.634 3.576 1.00 94.75 108 ALA A CA 1
ATOM 879 C C . ALA A 1 108 ? -0.053 -2.945 3.011 1.00 94.75 108 ALA A C 1
ATOM 881 O O . ALA A 1 108 ? -1.040 -2.403 3.514 1.00 94.75 108 ALA A O 1
ATOM 882 N N . ILE A 1 109 ? -0.162 -3.778 1.972 1.00 91.56 109 ILE A N 1
ATOM 883 C CA . ILE A 1 109 ? -1.353 -3.827 1.109 1.00 91.56 109 ILE A CA 1
ATOM 884 C C . ILE A 1 109 ? -2.648 -4.135 1.870 1.00 91.56 109 ILE A C 1
ATOM 886 O O . ILE A 1 109 ? -3.614 -3.375 1.756 1.00 91.56 109 ILE A O 1
ATOM 890 N N . ALA A 1 110 ? -2.654 -5.156 2.732 1.00 93.94 110 ALA A N 1
ATOM 891 C CA . ALA A 1 110 ? -3.834 -5.525 3.514 1.00 93.94 110 ALA A CA 1
ATOM 892 C C . ALA A 1 110 ? -4.244 -4.418 4.496 1.00 93.94 110 ALA A C 1
ATOM 894 O O . ALA A 1 110 ? -5.429 -4.138 4.677 1.00 93.94 110 ALA A O 1
ATOM 895 N N . ARG A 1 111 ? -3.266 -3.726 5.095 1.00 95.06 111 ARG A N 1
ATOM 896 C CA . ARG A 1 111 ? -3.512 -2.628 6.044 1.00 95.06 111 ARG A CA 1
ATOM 897 C C . ARG A 1 111 ? -4.190 -1.453 5.347 1.00 95.06 111 ARG A C 1
ATOM 899 O O . ARG A 1 111 ? -5.136 -0.886 5.888 1.00 95.06 111 ARG A O 1
ATOM 906 N N . TYR A 1 112 ? -3.748 -1.114 4.136 1.00 94.94 112 TYR A N 1
ATOM 907 C CA . TYR A 1 112 ? -4.382 -0.066 3.337 1.00 94.94 112 TYR A CA 1
ATOM 908 C C . TYR A 1 112 ? -5.772 -0.491 2.857 1.00 94.94 112 TYR A C 1
ATOM 910 O O . TYR A 1 112 ? -6.712 0.282 3.022 1.00 94.94 112 TYR A O 1
ATOM 918 N N . ALA A 1 113 ? -5.933 -1.714 2.343 1.00 93.50 113 ALA A N 1
ATOM 919 C CA . ALA A 1 113 ? -7.232 -2.230 1.905 1.00 93.50 113 ALA A CA 1
ATOM 920 C C . ALA A 1 113 ? -8.278 -2.180 3.035 1.00 93.50 113 ALA A C 1
ATOM 922 O O . ALA A 1 113 ? -9.363 -1.623 2.865 1.00 93.50 113 ALA A O 1
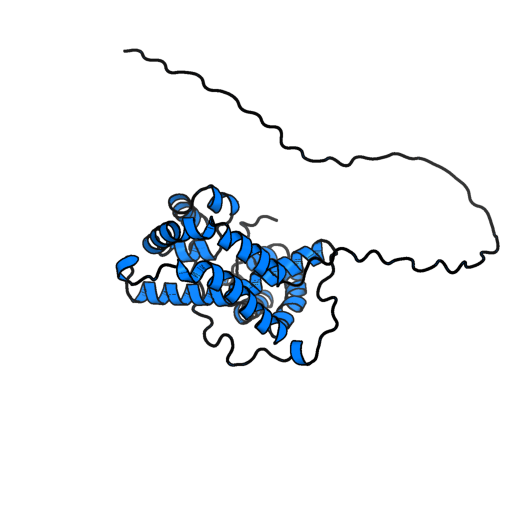ATOM 923 N N . VAL A 1 114 ? -7.916 -2.665 4.227 1.00 93.94 114 VAL A N 1
ATOM 924 C CA . VAL A 1 114 ? -8.781 -2.624 5.414 1.00 93.94 114 VAL A CA 1
ATOM 925 C C . VAL A 1 114 ? -9.029 -1.190 5.886 1.00 93.94 114 VAL A C 1
ATOM 927 O O . VAL A 1 114 ? -10.161 -0.857 6.236 1.00 93.94 114 VAL A O 1
ATOM 930 N N . ALA A 1 115 ? -8.016 -0.316 5.877 1.00 95.12 115 ALA A N 1
ATOM 931 C CA . ALA A 1 115 ? -8.198 1.088 6.239 1.00 95.12 115 ALA A CA 1
ATOM 932 C C . ALA A 1 115 ? -9.229 1.781 5.337 1.00 95.12 115 ALA A C 1
ATOM 934 O O . ALA A 1 115 ? -10.122 2.457 5.852 1.00 95.12 115 ALA A O 1
ATOM 935 N N . PHE A 1 116 ? -9.124 1.606 4.015 1.00 92.75 116 PHE A N 1
ATOM 936 C CA . PHE A 1 116 ? -10.064 2.188 3.058 1.00 92.75 116 PHE A CA 1
ATOM 937 C C . PHE A 1 116 ? -11.484 1.675 3.286 1.00 92.75 116 PHE A C 1
ATOM 939 O O . PHE A 1 116 ? -12.387 2.492 3.457 1.00 92.75 116 PHE A O 1
ATOM 946 N N . GLU A 1 117 ? -11.673 0.359 3.399 1.00 92.38 117 GLU A N 1
ATOM 947 C CA . GLU A 1 117 ? -13.004 -0.222 3.603 1.00 92.38 117 GLU A CA 1
ATOM 948 C C . GLU A 1 117 ? -13.638 0.238 4.927 1.00 92.38 117 GLU A C 1
ATOM 950 O O . GLU A 1 117 ? -14.822 0.582 4.979 1.00 92.38 117 GLU A O 1
ATOM 955 N N . ILE A 1 118 ? -12.860 0.292 6.015 1.00 92.19 118 ILE A N 1
ATOM 956 C CA . ILE A 1 118 ? -13.353 0.782 7.309 1.00 92.19 118 ILE A CA 1
ATOM 957 C C . ILE A 1 118 ? -13.763 2.252 7.199 1.00 92.19 118 ILE A C 1
ATOM 959 O O . ILE A 1 118 ? -14.848 2.617 7.658 1.00 92.19 118 ILE A O 1
ATOM 963 N N . MET A 1 119 ? -12.919 3.103 6.613 1.00 92.44 119 MET A N 1
ATOM 964 C CA . MET A 1 119 ? -13.218 4.530 6.482 1.00 92.44 119 MET A CA 1
ATOM 965 C C . MET A 1 119 ? -14.447 4.768 5.602 1.00 92.44 119 MET A C 1
ATOM 967 O O . MET A 1 119 ? -15.353 5.480 6.033 1.00 92.44 119 MET A O 1
ATOM 971 N N . GLU A 1 120 ? -14.522 4.135 4.430 1.00 92.25 120 GLU A N 1
ATOM 972 C CA . GLU A 1 120 ? -15.659 4.237 3.507 1.00 92.25 120 GLU A CA 1
ATOM 973 C C . GLU A 1 120 ? -16.969 3.864 4.210 1.00 92.25 120 GLU A C 1
ATOM 975 O O . GLU A 1 120 ? -17.921 4.644 4.237 1.00 92.25 120 GLU A O 1
ATOM 980 N N . ARG A 1 121 ? -17.003 2.712 4.888 1.00 90.75 121 ARG A N 1
ATOM 981 C CA . ARG A 1 121 ? -18.193 2.278 5.628 1.00 90.75 121 ARG A CA 1
ATOM 982 C C . ARG A 1 121 ? -18.618 3.270 6.687 1.00 90.75 121 ARG A C 1
ATOM 984 O O . ARG A 1 121 ? -19.804 3.561 6.806 1.00 90.75 121 ARG A O 1
ATOM 991 N N . ARG A 1 122 ? -17.671 3.772 7.478 1.00 90.44 122 ARG A N 1
ATOM 992 C CA . ARG A 1 122 ? -17.989 4.696 8.570 1.00 90.44 122 ARG A CA 1
ATOM 993 C C . ARG A 1 122 ? -18.494 6.032 8.041 1.00 90.44 122 ARG A C 1
ATOM 995 O O . ARG A 1 122 ? -19.415 6.579 8.642 1.00 90.44 122 ARG A O 1
ATOM 1002 N N . LEU A 1 123 ? -17.955 6.512 6.921 1.00 90.50 123 LEU A N 1
ATOM 1003 C CA . LEU A 1 123 ? -18.446 7.711 6.238 1.00 90.50 123 LEU A CA 1
ATOM 1004 C C . LEU A 1 123 ? -19.860 7.514 5.668 1.00 90.50 123 LEU A C 1
ATOM 1006 O O . LEU A 1 123 ? -20.679 8.424 5.758 1.00 90.50 123 LEU A O 1
ATOM 1010 N N . ASP A 1 124 ? -20.186 6.306 5.207 1.00 92.50 124 ASP A N 1
ATOM 1011 C CA . ASP A 1 124 ? -21.530 5.941 4.734 1.00 92.50 124 ASP A CA 1
ATOM 1012 C C . ASP A 1 124 ? -22.522 5.581 5.857 1.00 92.50 124 ASP A C 1
ATOM 1014 O O . ASP A 1 124 ? -23.659 5.179 5.594 1.00 92.50 124 ASP A O 1
ATOM 1018 N N . GLY A 1 125 ? -22.104 5.642 7.126 1.00 91.62 125 GLY A N 1
ATOM 1019 C CA . GLY A 1 125 ? -22.913 5.188 8.262 1.00 91.62 125 GLY A CA 1
ATOM 1020 C C . GLY A 1 125 ? -23.155 3.670 8.294 1.00 91.62 125 GLY A C 1
ATOM 1021 O O . GLY A 1 125 ? -24.027 3.196 9.026 1.00 91.62 125 GLY A O 1
ATOM 1022 N N . ARG A 1 126 ? -22.391 2.890 7.521 1.00 90.88 126 ARG A N 1
ATOM 1023 C CA . ARG A 1 126 ? -22.387 1.424 7.564 1.00 90.88 126 ARG A CA 1
ATOM 1024 C C . ARG A 1 126 ? -21.624 0.930 8.804 1.00 90.88 126 ARG A C 1
ATOM 1026 O O . ARG A 1 126 ? -20.630 1.535 9.220 1.00 90.88 126 ARG A O 1
ATOM 1033 N N . PRO A 1 127 ? -22.073 -0.170 9.431 1.00 87.38 127 PRO A N 1
ATOM 1034 C CA . PRO A 1 127 ? -21.408 -0.702 10.611 1.00 87.38 127 PRO A CA 1
ATOM 1035 C C . PRO A 1 127 ? -20.062 -1.362 10.259 1.00 87.38 127 PRO A C 1
ATOM 1037 O O . PRO A 1 127 ? -19.857 -1.864 9.153 1.00 87.38 127 PRO A O 1
ATOM 1040 N N . VAL A 1 128 ? -19.153 -1.372 11.234 1.00 87.00 128 VAL A N 1
ATOM 1041 C CA . VAL A 1 128 ? -17.826 -2.005 11.185 1.00 87.00 128 VAL A CA 1
ATOM 1042 C C . VAL A 1 128 ? -17.635 -2.750 12.503 1.00 87.00 128 VAL A C 1
ATOM 1044 O O . VAL A 1 128 ? -17.969 -2.186 13.544 1.00 87.00 128 VAL A O 1
ATOM 1047 N N . GLY A 1 129 ? -17.134 -3.990 12.459 1.00 82.38 129 GLY A N 1
ATOM 1048 C CA . GLY A 1 129 ? -16.912 -4.808 13.660 1.00 82.38 129 GLY A CA 1
ATOM 1049 C C . GLY A 1 129 ? -18.205 -5.091 14.427 1.00 82.38 129 GLY A C 1
ATOM 1050 O O . GLY A 1 129 ? -18.319 -4.744 15.597 1.00 82.38 129 GLY A O 1
ATOM 1051 N N . THR A 1 130 ? -19.222 -5.637 13.751 1.00 82.69 130 THR A N 1
ATOM 1052 C CA . THR A 1 130 ? -20.517 -5.947 14.387 1.00 82.69 130 THR A CA 1
ATOM 1053 C C . THR A 1 130 ? -20.463 -7.142 15.323 1.00 82.69 130 THR A C 1
ATOM 1055 O O . THR A 1 130 ? -21.323 -7.266 16.195 1.00 82.69 130 THR A O 1
ATOM 1058 N N . ASP A 1 131 ? -19.485 -8.017 15.122 1.00 85.44 131 ASP A N 1
ATOM 1059 C CA . ASP A 1 131 ? -19.296 -9.185 15.957 1.00 85.44 131 ASP A CA 1
ATOM 1060 C C . ASP A 1 131 ? -18.526 -8.795 17.223 1.00 85.44 131 ASP A C 1
ATOM 1062 O O . ASP A 1 131 ? -17.628 -7.947 17.175 1.00 85.44 131 ASP A O 1
ATOM 1066 N N . PRO A 1 132 ? -18.893 -9.363 18.383 1.00 86.25 132 PRO A N 1
ATOM 1067 C CA . PRO A 1 132 ? -18.183 -9.087 19.617 1.00 86.25 132 PRO A CA 1
ATOM 1068 C C . PRO A 1 132 ? -16.734 -9.583 19.504 1.00 86.25 132 PRO A C 1
ATOM 1070 O O . PRO A 1 132 ? -16.510 -10.691 19.007 1.00 86.25 132 PRO A O 1
ATOM 1073 N N . PRO A 1 133 ? -15.750 -8.808 19.994 1.00 88.31 133 PRO A N 1
ATOM 1074 C CA . PRO A 1 133 ? -14.363 -9.238 19.964 1.00 88.31 133 PRO A CA 1
ATOM 1075 C C . PRO A 1 133 ? -14.194 -10.524 20.772 1.00 88.31 133 PRO A C 1
ATOM 1077 O O . PRO A 1 133 ? -14.747 -10.672 21.865 1.00 88.31 133 PRO A O 1
ATOM 1080 N N . THR A 1 134 ? -13.385 -11.438 20.249 1.00 92.81 134 THR A N 1
ATOM 1081 C CA . THR A 1 134 ? -12.957 -12.626 20.989 1.00 92.81 134 THR A CA 1
ATOM 1082 C C . THR A 1 134 ? -11.585 -12.385 21.614 1.00 92.81 134 THR A C 1
ATOM 1084 O O . THR A 1 134 ? -10.766 -11.625 21.091 1.00 92.81 134 THR A O 1
ATOM 1087 N N . GLU A 1 135 ? -11.301 -13.050 22.733 1.00 94.25 135 GLU A N 1
ATOM 1088 C CA . GLU A 1 135 ? -9.968 -13.015 23.351 1.00 94.25 135 GLU A CA 1
ATOM 1089 C C . GLU A 1 135 ? -8.891 -13.507 22.370 1.00 94.25 135 GLU A C 1
ATOM 1091 O O . GLU A 1 135 ? -7.854 -12.872 22.197 1.00 94.25 135 GLU A O 1
ATOM 1096 N N . ALA A 1 136 ? -9.173 -14.598 21.651 1.00 93.75 136 ALA A N 1
ATOM 1097 C CA . ALA A 1 136 ? -8.259 -15.147 20.656 1.00 93.75 136 ALA A CA 1
ATOM 1098 C C . ALA A 1 136 ? -8.008 -14.189 19.478 1.00 93.75 136 ALA A C 1
ATOM 1100 O O . ALA A 1 136 ? -6.869 -14.097 19.021 1.00 93.75 136 ALA A O 1
ATOM 1101 N N . GLY A 1 137 ? -9.041 -13.482 19.005 1.00 92.25 137 GLY A N 1
ATOM 1102 C CA . GLY A 1 137 ? -8.939 -12.537 17.891 1.00 92.25 137 GLY A CA 1
ATOM 1103 C C . GLY A 1 137 ? -8.184 -11.262 18.259 1.00 92.25 137 GLY A C 1
ATOM 1104 O O . GLY A 1 137 ? -7.356 -10.796 17.484 1.00 92.25 137 GLY A O 1
ATOM 1105 N N . THR A 1 138 ? -8.405 -10.741 19.470 1.00 94.75 138 THR A N 1
ATOM 1106 C CA . THR A 1 138 ? -7.756 -9.517 19.983 1.00 94.75 138 THR A CA 1
ATOM 1107 C C . THR A 1 138 ? -6.362 -9.737 20.563 1.00 94.75 138 THR A C 1
ATOM 1109 O O . THR A 1 138 ? -5.663 -8.761 20.843 1.00 94.75 138 THR A O 1
ATOM 1112 N N . ALA A 1 139 ? -5.932 -10.992 20.724 1.00 96.69 139 ALA A N 1
ATOM 1113 C CA . ALA A 1 139 ? -4.564 -11.311 21.107 1.00 96.69 139 ALA A CA 1
ATOM 1114 C C . ALA A 1 139 ? -3.554 -10.637 20.153 1.00 96.69 139 ALA A C 1
ATOM 1116 O O . ALA A 1 139 ? -3.874 -10.442 18.979 1.00 96.69 139 ALA A O 1
ATOM 1117 N N . PRO A 1 140 ? -2.336 -10.300 20.608 1.00 96.31 140 PRO A N 1
ATOM 1118 C CA . PRO A 1 140 ? -1.347 -9.654 19.753 1.00 96.31 140 PRO A CA 1
ATOM 1119 C C . PRO A 1 140 ? -1.000 -10.474 18.504 1.00 96.31 140 PRO A C 1
ATOM 1121 O O . PRO A 1 140 ? -1.017 -11.714 18.531 1.00 96.31 140 PRO A O 1
ATOM 1124 N N . VAL A 1 141 ? -0.634 -9.766 17.430 1.00 93.06 141 VAL A N 1
ATOM 1125 C CA . VAL A 1 141 ? 0.004 -10.358 16.242 1.00 93.06 141 VAL A CA 1
ATOM 1126 C C . VAL A 1 141 ? 1.203 -11.214 16.682 1.00 93.06 141 VAL A C 1
ATOM 1128 O O . VAL A 1 141 ? 1.992 -10.756 17.514 1.00 93.06 141 VAL A O 1
ATOM 1131 N N . PRO A 1 142 ? 1.356 -12.450 16.170 1.00 91.81 142 PRO A N 1
ATOM 1132 C CA . PRO A 1 142 ? 2.513 -13.277 16.494 1.00 91.81 142 PRO A CA 1
ATOM 1133 C C . PRO A 1 142 ? 3.833 -12.618 16.072 1.00 91.81 142 PRO A C 1
ATOM 1135 O O . PRO A 1 142 ? 3.925 -12.090 14.971 1.00 91.81 142 PRO A O 1
ATOM 1138 N N . GLU A 1 143 ? 4.875 -12.709 16.904 1.00 88.69 143 GLU A N 1
ATOM 1139 C CA . GLU A 1 143 ? 6.187 -12.088 16.626 1.00 88.69 143 GLU A CA 1
ATOM 1140 C C . GLU A 1 143 ? 6.860 -12.604 15.346 1.00 88.69 143 GLU A C 1
ATOM 1142 O O . GLU A 1 143 ? 7.673 -11.908 14.746 1.00 88.69 143 GLU A O 1
ATOM 1147 N N . TRP A 1 144 ? 6.527 -13.828 14.930 1.00 88.31 144 TRP A N 1
ATOM 1148 C CA . TRP A 1 144 ? 7.043 -14.428 13.702 1.00 88.31 144 TRP A CA 1
ATOM 1149 C C . TRP A 1 144 ? 6.351 -13.912 12.438 1.00 88.31 144 TRP A C 1
ATOM 1151 O O . TRP A 1 144 ? 6.853 -14.179 11.348 1.00 88.31 144 TRP A O 1
ATOM 1161 N N . LEU A 1 145 ? 5.204 -13.231 12.556 1.00 85.38 145 LEU A N 1
ATOM 1162 C CA . LEU A 1 145 ? 4.487 -12.680 11.412 1.00 85.38 145 LEU A CA 1
ATOM 1163 C C . LEU A 1 145 ? 5.080 -11.316 11.048 1.00 85.38 145 LEU A C 1
ATOM 1165 O O . LEU A 1 145 ? 5.248 -10.456 11.911 1.00 85.38 145 LEU A O 1
ATOM 1169 N N . ASP A 1 146 ? 5.386 -11.127 9.764 1.00 83.62 146 ASP A N 1
ATOM 1170 C CA . ASP A 1 146 ? 6.048 -9.937 9.214 1.00 83.62 146 ASP A CA 1
ATOM 1171 C C . ASP A 1 146 ? 7.446 -9.623 9.818 1.00 83.62 146 ASP A C 1
ATOM 1173 O O . ASP A 1 146 ? 7.710 -8.478 10.213 1.00 83.62 146 ASP A O 1
ATOM 1177 N N . PRO A 1 147 ? 8.386 -10.594 9.878 1.00 81.69 147 PRO A N 1
ATOM 1178 C CA . PRO A 1 147 ? 9.724 -10.361 10.431 1.00 81.69 147 PRO A CA 1
ATOM 1179 C C . PRO A 1 147 ? 10.565 -9.427 9.546 1.00 81.69 147 PRO A C 1
ATOM 1181 O O . PRO A 1 147 ? 11.515 -8.805 10.019 1.00 81.69 147 PRO A O 1
ATOM 1184 N N . ASP A 1 148 ? 10.211 -9.320 8.263 1.00 86.88 148 ASP A N 1
ATOM 1185 C CA . ASP A 1 148 ? 10.811 -8.410 7.295 1.00 86.88 148 ASP A CA 1
ATOM 1186 C C . ASP A 1 148 ? 9.735 -7.473 6.736 1.00 86.88 148 ASP A C 1
ATOM 1188 O O . ASP A 1 148 ? 8.833 -7.896 6.018 1.00 86.88 148 ASP A O 1
ATOM 1192 N N . ARG A 1 149 ? 9.850 -6.183 7.061 1.00 89.38 149 ARG A N 1
ATOM 1193 C CA . ARG A 1 149 ? 8.942 -5.121 6.593 1.00 89.38 149 ARG A CA 1
ATOM 1194 C C . ARG A 1 149 ? 9.426 -4.457 5.306 1.00 89.38 149 ARG A C 1
ATOM 1196 O O . ARG A 1 149 ? 8.865 -3.451 4.876 1.00 89.38 149 ARG A O 1
ATOM 1203 N N . GLY A 1 150 ? 10.490 -4.991 4.713 1.00 94.81 150 GLY A N 1
ATOM 1204 C CA . GLY A 1 150 ? 11.121 -4.442 3.532 1.00 94.81 150 GLY A CA 1
ATOM 1205 C C . GLY A 1 150 ? 11.892 -3.153 3.806 1.00 94.81 150 GLY A C 1
ATOM 1206 O O . GLY A 1 150 ? 12.366 -2.880 4.909 1.00 94.81 150 GLY A O 1
ATOM 1207 N N . ARG A 1 151 ? 12.056 -2.365 2.747 1.00 95.31 151 ARG A N 1
ATOM 1208 C CA . ARG A 1 151 ? 12.708 -1.055 2.765 1.00 95.31 151 ARG A CA 1
ATOM 1209 C C . ARG A 1 151 ? 11.673 0.014 2.478 1.00 95.31 151 ARG A C 1
ATOM 1211 O O . ARG A 1 151 ? 10.849 -0.166 1.585 1.00 95.31 151 ARG A O 1
ATOM 1218 N N . GLU A 1 152 ? 11.771 1.125 3.197 1.00 93.38 152 GLU A N 1
ATOM 1219 C CA . GLU A 1 152 ? 10.922 2.288 2.968 1.00 93.38 152 GLU A CA 1
ATOM 1220 C C . GLU A 1 152 ? 10.961 2.704 1.484 1.00 93.38 152 GLU A C 1
ATOM 1222 O O . GLU A 1 152 ? 12.055 2.805 0.904 1.00 93.38 152 GLU A O 1
ATOM 1227 N N . PRO A 1 153 ? 9.799 2.913 0.838 1.00 94.94 153 PRO A N 1
ATOM 1228 C CA . PRO A 1 153 ? 9.773 3.271 -0.565 1.00 94.94 153 PRO A CA 1
ATOM 1229 C C . PRO A 1 153 ? 10.361 4.654 -0.816 1.00 94.94 153 PRO A C 1
ATOM 1231 O O . PRO A 1 153 ? 9.918 5.644 -0.237 1.00 94.94 153 PRO A O 1
ATOM 1234 N N . LYS A 1 154 ? 11.300 4.749 -1.761 1.00 94.50 154 LYS A N 1
ATOM 1235 C CA . LYS A 1 154 ? 11.694 6.050 -2.312 1.00 94.50 154 LYS A CA 1
ATOM 1236 C C . LYS A 1 154 ? 10.868 6.296 -3.564 1.00 94.50 154 LYS A C 1
ATOM 1238 O O . LYS A 1 154 ? 10.770 5.416 -4.417 1.00 94.50 154 LYS A O 1
ATOM 1243 N N . VAL A 1 155 ? 10.293 7.484 -3.676 1.00 93.25 155 VAL A N 1
ATOM 1244 C CA . VAL A 1 155 ? 9.319 7.826 -4.719 1.00 93.25 155 VAL A CA 1
ATOM 1245 C C . VAL A 1 155 ? 9.814 8.990 -5.564 1.00 93.25 155 VAL A C 1
ATOM 1247 O O . VAL A 1 155 ? 10.410 9.925 -5.032 1.00 93.25 155 VAL A O 1
ATOM 1250 N N . LEU A 1 156 ? 9.528 8.962 -6.865 1.00 94.62 156 LEU A N 1
ATOM 1251 C CA . LEU A 1 156 ? 9.699 10.142 -7.716 1.00 94.62 156 LEU A CA 1
ATOM 1252 C C . LEU A 1 156 ? 8.653 11.219 -7.385 1.00 94.62 156 LEU A C 1
ATOM 1254 O O . LEU A 1 156 ? 7.565 10.891 -6.878 1.00 94.62 156 LEU A O 1
ATOM 1258 N N . PRO A 1 157 ? 8.928 12.500 -7.690 1.00 91.81 157 PRO A N 1
ATOM 1259 C CA . PRO A 1 157 ? 7.897 13.528 -7.810 1.00 91.81 157 PRO A CA 1
ATOM 1260 C C . PRO A 1 157 ? 6.736 13.061 -8.701 1.00 91.81 157 PRO A C 1
ATOM 1262 O O . PRO A 1 157 ? 6.919 12.260 -9.616 1.00 91.81 157 PRO A O 1
ATOM 1265 N N . ASN A 1 158 ? 5.519 13.530 -8.417 1.00 90.38 158 ASN A N 1
ATOM 1266 C CA . ASN A 1 158 ? 4.314 13.026 -9.085 1.00 90.38 158 ASN A CA 1
ATOM 1267 C C . ASN A 1 158 ? 4.331 13.245 -10.606 1.00 90.38 158 ASN A C 1
ATOM 1269 O O . ASN A 1 158 ? 3.933 12.346 -11.340 1.00 90.38 158 ASN A O 1
ATOM 1273 N N . ASP A 1 159 ? 4.794 14.407 -11.069 1.00 92.06 159 ASP A N 1
ATOM 1274 C CA . ASP A 1 159 ? 4.788 14.741 -12.498 1.00 92.06 159 ASP A CA 1
ATOM 1275 C C . ASP A 1 159 ? 5.815 13.924 -13.288 1.00 92.06 159 ASP A C 1
ATOM 1277 O O . ASP A 1 159 ? 5.480 13.393 -14.344 1.00 92.06 159 ASP A O 1
ATOM 1281 N N . GLU A 1 160 ? 7.008 13.720 -12.724 1.00 94.88 160 GLU A N 1
ATOM 1282 C CA . GLU A 1 160 ? 8.040 12.850 -13.301 1.00 94.88 160 GLU A CA 1
ATOM 1283 C C . GLU A 1 160 ? 7.562 11.390 -13.364 1.00 94.88 160 GLU A C 1
ATOM 1285 O O . GLU A 1 160 ? 7.618 10.747 -14.411 1.00 94.88 160 GLU A O 1
ATOM 1290 N N . ALA A 1 161 ? 6.996 10.873 -12.267 1.00 94.75 161 ALA A N 1
ATOM 1291 C CA . ALA A 1 161 ? 6.436 9.524 -12.248 1.00 94.75 161 ALA A CA 1
ATOM 1292 C C . ALA A 1 161 ? 5.300 9.348 -13.262 1.00 94.75 161 ALA A C 1
ATOM 1294 O O . ALA A 1 161 ? 5.185 8.297 -13.884 1.00 94.75 161 ALA A O 1
ATOM 1295 N N . ARG A 1 162 ? 4.441 10.360 -13.418 1.00 93.25 162 ARG A N 1
ATOM 1296 C CA . ARG A 1 162 ? 3.312 10.332 -14.352 1.00 93.25 162 ARG A CA 1
ATOM 1297 C C . ARG A 1 162 ? 3.770 10.221 -15.794 1.00 93.25 162 A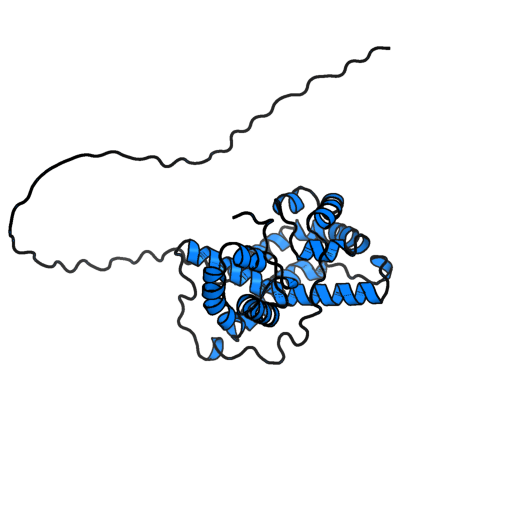RG A C 1
ATOM 1299 O O . ARG A 1 162 ? 3.140 9.488 -16.550 1.00 93.25 162 ARG A O 1
ATOM 1306 N N . GLU A 1 163 ? 4.800 10.967 -16.174 1.00 93.88 163 GLU A N 1
ATOM 1307 C CA . GLU A 1 163 ? 5.354 10.908 -17.524 1.00 93.88 163 GLU A CA 1
ATOM 1308 C C . GLU A 1 163 ? 5.824 9.485 -17.851 1.00 93.88 163 GLU A C 1
ATOM 1310 O O . GLU A 1 163 ? 5.395 8.913 -18.851 1.00 93.88 163 GLU A O 1
ATOM 1315 N N . ILE A 1 164 ? 6.590 8.874 -16.942 1.00 95.56 164 ILE A N 1
ATOM 1316 C CA . ILE A 1 164 ? 7.094 7.502 -17.092 1.00 95.56 164 ILE A CA 1
ATOM 1317 C C . ILE A 1 164 ? 5.941 6.487 -17.121 1.00 95.56 164 ILE A C 1
ATOM 1319 O O . ILE A 1 164 ? 5.857 5.660 -18.025 1.00 95.56 164 ILE A O 1
ATOM 1323 N N . VAL A 1 165 ? 5.020 6.558 -16.154 1.00 95.31 165 VAL A N 1
ATOM 1324 C CA . VAL A 1 165 ? 3.919 5.590 -16.014 1.00 95.31 165 VAL A CA 1
ATOM 1325 C C . VAL A 1 165 ? 2.976 5.625 -17.213 1.00 95.31 165 VAL A C 1
ATOM 1327 O O . VAL A 1 165 ? 2.547 4.566 -17.648 1.00 95.31 165 VAL A O 1
ATOM 1330 N N . ARG A 1 166 ? 2.684 6.795 -17.793 1.00 92.81 166 ARG A N 1
ATOM 1331 C CA . ARG A 1 166 ? 1.860 6.892 -19.014 1.00 92.81 166 ARG A CA 1
ATOM 1332 C C . ARG A 1 166 ? 2.513 6.255 -20.238 1.00 92.81 166 ARG A C 1
ATOM 1334 O O . ARG A 1 166 ? 1.803 5.851 -21.151 1.00 92.81 166 ARG A O 1
ATOM 1341 N N . GLY A 1 167 ? 3.844 6.195 -20.270 1.00 92.44 167 GLY A N 1
ATOM 1342 C CA . GLY A 1 167 ? 4.584 5.529 -21.340 1.00 92.44 167 GLY A CA 1
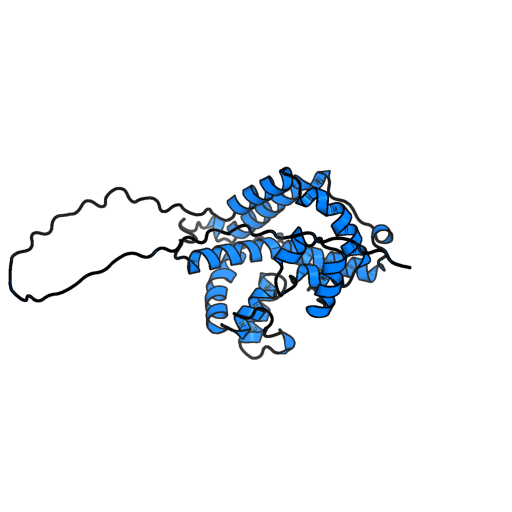ATOM 1343 C C . GLY A 1 167 ? 4.555 4.003 -21.250 1.00 92.44 167 GLY A C 1
ATOM 1344 O O . GLY A 1 167 ? 4.796 3.346 -22.257 1.00 92.44 167 GLY A O 1
ATOM 1345 N N . VAL A 1 168 ? 4.259 3.448 -20.070 1.00 93.75 168 VAL A N 1
ATOM 1346 C CA . VAL A 1 168 ? 4.383 2.009 -19.787 1.00 93.75 168 VAL A CA 1
ATOM 1347 C C . VAL A 1 168 ? 3.043 1.344 -19.471 1.00 93.75 168 VAL A C 1
ATOM 1349 O O . VAL A 1 168 ? 2.760 0.258 -19.964 1.00 93.75 168 VAL A O 1
ATOM 1352 N N . VAL A 1 169 ? 2.216 1.979 -18.641 1.00 90.69 169 VAL A N 1
ATOM 1353 C CA . VAL A 1 169 ? 0.950 1.426 -18.154 1.00 90.69 169 VAL A CA 1
ATOM 1354 C C . VAL A 1 169 ? -0.197 1.917 -19.055 1.00 90.69 169 VAL A C 1
ATOM 1356 O O . VAL A 1 169 ? -0.432 3.131 -19.112 1.00 90.69 169 VAL A O 1
ATOM 1359 N N . PRO A 1 170 ? -0.949 1.014 -19.716 1.00 88.69 170 PRO A N 1
ATOM 1360 C CA . PRO A 1 170 ? -2.069 1.321 -20.591 1.00 88.69 170 PRO A CA 1
ATOM 1361 C C . PRO A 1 170 ? -3.055 2.280 -19.945 1.00 88.69 170 PRO A C 1
ATOM 1363 O O . PRO A 1 170 ? -3.342 2.187 -18.752 1.00 88.69 170 PRO A O 1
ATOM 1366 N N . GLU A 1 171 ? -3.644 3.157 -20.753 1.00 86.50 171 GLU A N 1
ATOM 1367 C CA . GLU A 1 171 ? -4.600 4.168 -20.287 1.00 86.50 171 GLU A CA 1
ATOM 1368 C C . GLU A 1 171 ? -5.829 3.552 -19.592 1.00 86.50 171 GLU A C 1
ATOM 1370 O O . GLU A 1 171 ? -6.396 4.166 -18.692 1.00 86.50 171 GLU A O 1
ATOM 1375 N N . SER A 1 172 ? -6.224 2.322 -19.949 1.00 82.75 172 SER A N 1
ATOM 1376 C CA . SER A 1 172 ? -7.296 1.585 -19.256 1.00 82.75 172 SER A CA 1
ATOM 1377 C C . SER A 1 172 ? -7.010 1.385 -17.766 1.00 82.75 172 SER A C 1
ATOM 1379 O O . SER A 1 172 ? -7.937 1.381 -16.958 1.00 82.75 172 SER A O 1
ATOM 1381 N N . HIS A 1 173 ? -5.732 1.276 -17.409 1.00 82.75 173 HIS A N 1
ATOM 1382 C CA . HIS A 1 173 ? -5.252 1.101 -16.048 1.00 82.75 173 HIS A CA 1
ATOM 1383 C C . HIS A 1 173 ? -4.802 2.434 -15.444 1.00 82.75 173 HIS A C 1
ATOM 1385 O O . HIS A 1 173 ? -5.263 2.827 -14.371 1.00 82.75 173 HIS A O 1
ATOM 1391 N N . SER A 1 174 ? -3.936 3.171 -16.144 1.00 80.94 174 SER A N 1
ATOM 1392 C CA . SER A 1 174 ? -3.352 4.412 -15.632 1.00 80.94 174 SER A CA 1
ATOM 1393 C C . SER A 1 174 ? -4.344 5.576 -15.578 1.00 80.94 174 SER A C 1
ATOM 1395 O O . SER A 1 174 ? -4.233 6.430 -14.694 1.00 80.94 174 SER A O 1
ATOM 1397 N N . GLY A 1 175 ? -5.379 5.575 -16.424 1.00 71.69 175 GLY A N 1
ATOM 1398 C CA . GLY A 1 175 ? -6.484 6.534 -16.367 1.00 71.69 175 GLY A CA 1
ATOM 1399 C C . GLY A 1 175 ? -7.282 6.451 -15.059 1.00 71.69 175 GLY A C 1
ATOM 1400 O O . GLY A 1 175 ? -7.841 7.451 -14.604 1.00 71.69 175 GLY A O 1
ATOM 1401 N N . GLY A 1 176 ? -7.264 5.292 -14.387 1.00 78.50 176 GLY A N 1
ATOM 1402 C CA . GLY A 1 176 ? -7.865 5.094 -13.064 1.00 78.50 176 GLY A CA 1
ATOM 1403 C C . GLY A 1 176 ? -7.126 5.798 -11.919 1.00 78.50 176 GLY A C 1
ATOM 1404 O O . GLY A 1 176 ? -7.682 5.935 -10.830 1.00 78.50 176 GLY A O 1
ATOM 1405 N N . PHE A 1 177 ? -5.897 6.278 -12.140 1.00 81.00 177 PHE A N 1
ATOM 1406 C CA . PHE A 1 177 ? -5.108 6.970 -11.113 1.00 81.00 177 PHE A CA 1
ATOM 1407 C C . PHE A 1 177 ? -5.534 8.432 -10.911 1.00 81.00 177 PHE A C 1
ATOM 1409 O O . PHE A 1 177 ? -5.242 9.032 -9.876 1.00 81.00 177 PHE A O 1
ATOM 1416 N N . GLY A 1 178 ? -6.223 9.029 -11.887 1.00 84.50 178 GLY A N 1
ATOM 1417 C CA . GLY A 1 178 ? -6.580 10.446 -11.854 1.00 84.50 178 GLY A CA 1
ATOM 1418 C C . GLY A 1 178 ? -5.355 11.371 -11.791 1.00 84.50 178 GLY A C 1
ATOM 1419 O O . GLY A 1 178 ? -4.350 11.178 -12.482 1.00 84.50 178 GLY A O 1
ATOM 1420 N N . GLU A 1 179 ? -5.429 12.413 -10.960 1.00 86.25 179 GLU A N 1
ATOM 1421 C CA . GLU A 1 179 ? -4.371 13.424 -10.833 1.00 86.25 179 GLU A CA 1
ATOM 1422 C C . GLU A 1 179 ? -3.214 13.029 -9.897 1.00 86.25 179 GLU A C 1
ATOM 1424 O O . GLU A 1 179 ? -2.261 13.798 -9.736 1.00 86.25 179 GLU A O 1
ATOM 1429 N N . MET A 1 180 ? -3.208 11.826 -9.332 1.00 87.88 180 MET A N 1
ATOM 1430 C CA . MET A 1 180 ? -2.099 11.374 -8.498 1.00 87.88 180 MET A CA 1
ATOM 1431 C C . MET A 1 180 ? -1.690 9.956 -8.865 1.00 87.88 180 MET A C 1
ATOM 1433 O O . MET A 1 180 ? -2.472 9.020 -8.752 1.00 87.88 180 MET A O 1
ATOM 1437 N N . VAL A 1 181 ? -0.423 9.776 -9.231 1.00 90.56 181 VAL A N 1
ATOM 1438 C CA . VAL A 1 181 ? 0.124 8.434 -9.431 1.00 90.56 181 VAL A CA 1
ATOM 1439 C C . VAL A 1 181 ? 0.262 7.755 -8.061 1.00 90.56 181 VAL A C 1
ATOM 1441 O O . VAL A 1 181 ? 0.853 8.350 -7.147 1.00 90.56 181 VAL A O 1
ATOM 1444 N N . PRO A 1 182 ? -0.241 6.518 -7.874 1.00 89.50 182 PRO A N 1
ATOM 1445 C CA . PRO A 1 182 ? -0.107 5.818 -6.606 1.00 89.50 182 PRO A CA 1
ATOM 1446 C C . PRO A 1 182 ? 1.358 5.673 -6.187 1.00 89.50 182 PRO A C 1
ATOM 1448 O O . PRO A 1 182 ? 2.258 5.528 -7.013 1.00 89.50 182 PRO A O 1
ATOM 1451 N N . THR A 1 183 ? 1.601 5.674 -4.875 1.00 91.38 183 THR A N 1
ATOM 1452 C CA . THR A 1 183 ? 2.960 5.629 -4.305 1.00 91.38 183 THR A CA 1
ATOM 1453 C C . THR A 1 183 ? 3.774 4.425 -4.812 1.00 91.38 183 THR A C 1
ATOM 1455 O O . THR A 1 183 ? 4.959 4.594 -5.076 1.00 91.38 183 THR A O 1
ATOM 1458 N N . GLY A 1 184 ? 3.140 3.262 -5.025 1.00 92.62 184 GLY A N 1
ATOM 1459 C CA . GLY A 1 184 ? 3.762 2.078 -5.644 1.00 92.62 184 GLY A CA 1
ATOM 1460 C C . GLY A 1 184 ? 4.344 2.356 -7.027 1.00 92.62 184 GLY A C 1
ATOM 1461 O O . GLY A 1 184 ? 5.547 2.232 -7.229 1.00 92.62 184 GLY A O 1
ATOM 1462 N N . TYR A 1 185 ? 3.519 2.850 -7.949 1.00 93.56 185 TYR A N 1
ATOM 1463 C CA . TYR A 1 185 ? 3.960 3.202 -9.299 1.00 93.56 185 TYR A CA 1
ATOM 1464 C C . TYR A 1 185 ? 5.015 4.317 -9.308 1.00 93.56 185 TYR A C 1
ATOM 1466 O O . TYR A 1 185 ? 5.955 4.258 -10.092 1.00 93.56 185 TYR A O 1
ATOM 1474 N N . ARG A 1 186 ? 4.934 5.297 -8.395 1.00 95.12 186 ARG A N 1
ATOM 1475 C CA . ARG A 1 186 ? 5.977 6.334 -8.240 1.00 95.12 186 ARG A CA 1
ATOM 1476 C C . ARG A 1 186 ? 7.318 5.778 -7.757 1.00 95.12 186 ARG A C 1
ATOM 1478 O O . ARG A 1 186 ? 8.357 6.366 -8.051 1.00 95.12 186 ARG A O 1
ATOM 1485 N N . SER A 1 187 ? 7.297 4.700 -6.976 1.00 95.69 187 SER A N 1
ATOM 1486 C CA . SER A 1 187 ? 8.495 3.971 -6.553 1.00 95.69 187 SER A CA 1
ATOM 1487 C C . SER A 1 187 ? 9.055 3.136 -7.706 1.00 95.69 187 SER A C 1
ATOM 1489 O O . SER A 1 187 ? 10.248 3.220 -7.993 1.00 95.69 187 SER A O 1
ATOM 1491 N N . TRP A 1 188 ? 8.202 2.397 -8.420 1.00 96.25 188 TRP A N 1
ATOM 1492 C CA . TRP A 1 188 ? 8.620 1.522 -9.520 1.00 96.25 188 TRP A CA 1
ATOM 1493 C C . TRP A 1 188 ? 9.088 2.284 -10.757 1.00 96.25 188 TRP A C 1
ATOM 1495 O O . TRP A 1 188 ? 10.001 1.823 -11.429 1.00 96.25 188 TRP A O 1
ATOM 1505 N N . ALA A 1 189 ? 8.556 3.482 -11.009 1.00 97.12 189 ALA A N 1
ATOM 1506 C CA . ALA A 1 189 ? 9.012 4.364 -12.084 1.00 97.12 189 ALA A CA 1
ATOM 1507 C C . ALA A 1 189 ? 10.491 4.779 -11.952 1.00 97.12 189 ALA A C 1
ATOM 1509 O O . ALA A 1 189 ? 11.094 5.203 -12.929 1.00 97.12 189 ALA A O 1
ATOM 1510 N N . ARG A 1 190 ? 11.109 4.610 -10.772 1.00 97.44 190 ARG A N 1
ATOM 1511 C CA . ARG A 1 190 ? 12.565 4.772 -10.588 1.00 97.44 190 ARG A CA 1
ATOM 1512 C C . ARG A 1 190 ? 13.38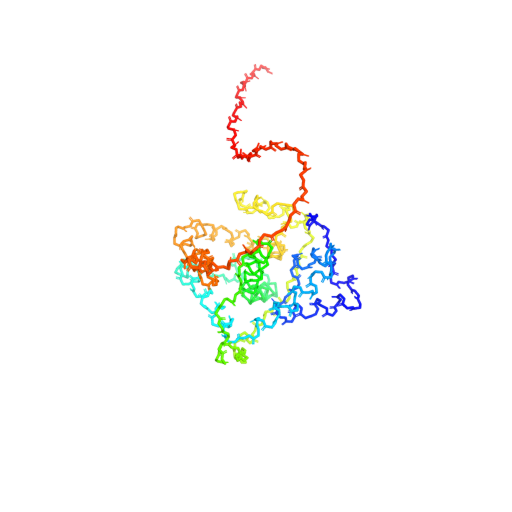7 3.677 -11.261 1.00 97.44 190 ARG A C 1
ATOM 1514 O O . ARG A 1 190 ? 14.594 3.835 -11.397 1.00 97.44 190 ARG A O 1
ATOM 1521 N N . PHE A 1 191 ? 12.741 2.584 -11.652 1.00 97.56 191 PHE A N 1
ATOM 1522 C CA . PHE A 1 191 ? 13.327 1.437 -12.328 1.00 97.56 191 PHE A CA 1
ATOM 1523 C C . PHE A 1 191 ? 12.564 1.197 -13.646 1.00 97.56 191 PHE A C 1
ATOM 1525 O O . PHE A 1 191 ? 11.807 0.229 -13.734 1.00 97.56 191 PHE A O 1
ATOM 1532 N N . PRO A 1 192 ? 12.687 2.079 -14.661 1.00 96.06 192 PRO A N 1
ATOM 1533 C CA . PRO A 1 192 ? 11.834 2.030 -15.852 1.00 96.06 192 PRO A CA 1
ATOM 1534 C C . PRO A 1 192 ? 11.879 0.691 -16.593 1.00 96.06 192 PRO A C 1
ATOM 1536 O O . PRO A 1 192 ? 10.828 0.183 -16.962 1.00 96.06 192 PRO A O 1
ATOM 1539 N N . SER A 1 193 ? 13.062 0.079 -16.722 1.00 96.12 193 SER A N 1
ATOM 1540 C CA . SER A 1 193 ? 13.245 -1.244 -17.337 1.00 96.12 193 SER A CA 1
ATOM 1541 C C . SER A 1 193 ? 12.476 -2.346 -16.601 1.00 96.12 193 SER A C 1
ATOM 1543 O O . SER A 1 193 ? 11.846 -3.196 -17.226 1.00 96.12 193 SER A O 1
ATOM 1545 N N . TYR A 1 194 ? 12.468 -2.308 -15.264 1.00 96.88 194 TYR A N 1
ATOM 1546 C CA . TYR A 1 194 ? 11.640 -3.197 -14.453 1.00 96.88 194 TYR A CA 1
ATOM 1547 C C . TYR A 1 194 ? 10.152 -2.905 -14.639 1.00 96.88 194 TYR A C 1
ATOM 1549 O O . TYR A 1 194 ? 9.390 -3.847 -14.810 1.00 96.88 194 TYR A O 1
ATOM 1557 N N . LEU A 1 195 ? 9.730 -1.63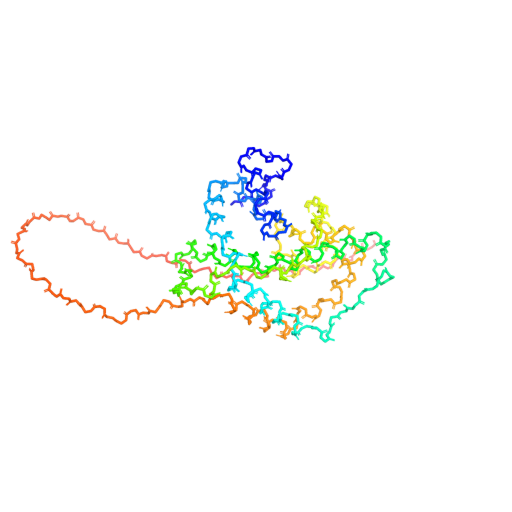5 -14.596 1.00 96.75 195 LEU A N 1
ATOM 1558 C CA . LEU A 1 195 ? 8.317 -1.269 -14.727 1.00 96.75 195 LEU A CA 1
ATOM 1559 C C . LEU A 1 195 ? 7.755 -1.683 -16.097 1.00 96.75 195 LEU A C 1
ATOM 1561 O O . LEU A 1 195 ? 6.655 -2.222 -16.163 1.00 96.75 195 LEU A O 1
ATOM 1565 N N . GLU A 1 196 ? 8.521 -1.470 -17.167 1.00 95.88 196 GLU A N 1
ATOM 1566 C CA . GLU A 1 196 ? 8.182 -1.902 -18.525 1.00 95.88 196 GLU A CA 1
ATOM 1567 C C . GLU A 1 196 ? 8.060 -3.420 -18.606 1.00 95.88 196 GLU A C 1
ATOM 1569 O O . GLU A 1 196 ? 7.021 -3.942 -19.015 1.00 95.88 196 GLU A O 1
ATOM 1574 N N . ARG A 1 197 ? 9.090 -4.133 -18.140 1.00 96.50 197 ARG A N 1
ATOM 1575 C CA . ARG A 1 197 ? 9.110 -5.593 -18.170 1.00 96.50 197 ARG A CA 1
ATOM 1576 C C . ARG A 1 197 ? 7.980 -6.200 -17.343 1.00 96.50 197 ARG A C 1
ATOM 1578 O O . ARG A 1 197 ? 7.282 -7.085 -17.828 1.00 96.50 197 ARG A O 1
ATOM 1585 N N . VAL A 1 198 ? 7.808 -5.737 -16.104 1.00 95.81 198 VAL A N 1
ATOM 1586 C CA . VAL A 1 198 ? 6.810 -6.299 -15.194 1.00 95.81 198 VAL A CA 1
ATOM 1587 C C . VAL A 1 198 ? 5.411 -6.053 -15.708 1.00 95.81 198 VAL A C 1
ATOM 1589 O O . VAL A 1 198 ? 4.596 -6.962 -15.641 1.00 95.81 198 VAL A O 1
ATOM 1592 N N . TRP A 1 199 ? 5.139 -4.868 -16.256 1.00 95.31 199 TRP A N 1
ATOM 1593 C CA . TRP A 1 199 ? 3.814 -4.569 -16.762 1.00 95.31 199 TRP A CA 1
ATOM 1594 C C . TRP A 1 199 ? 3.465 -5.424 -17.983 1.00 95.31 199 TRP A C 1
ATOM 1596 O O . TRP A 1 199 ? 2.393 -6.020 -18.005 1.00 95.31 199 TRP A O 1
ATOM 1606 N N . ALA A 1 200 ? 4.398 -5.579 -18.928 1.00 95.12 200 ALA A N 1
ATOM 1607 C CA . ALA A 1 200 ? 4.207 -6.449 -20.088 1.00 95.12 200 ALA A CA 1
ATOM 1608 C C . ALA A 1 200 ? 3.906 -7.910 -19.702 1.00 95.12 200 ALA A C 1
ATOM 1610 O O . ALA A 1 200 ? 3.120 -8.575 -20.375 1.00 95.12 200 ALA A O 1
ATOM 1611 N N . ASP A 1 201 ? 4.511 -8.406 -18.618 1.00 95.50 201 ASP A N 1
ATOM 1612 C CA . ASP A 1 201 ? 4.296 -9.778 -18.158 1.00 95.50 201 ASP A CA 1
ATOM 1613 C C . ASP A 1 201 ? 3.021 -9.933 -17.299 1.00 95.50 201 ASP A C 1
ATOM 1615 O O . ASP A 1 201 ? 2.365 -10.971 -17.380 1.00 95.50 201 ASP A O 1
ATOM 1619 N N . ILE A 1 202 ? 2.650 -8.938 -16.476 1.00 94.12 202 ILE A N 1
ATOM 1620 C CA . ILE A 1 202 ? 1.490 -9.052 -15.567 1.00 94.12 202 ILE A CA 1
ATOM 1621 C C . ILE A 1 202 ? 0.172 -8.567 -16.168 1.00 94.12 202 ILE A C 1
ATOM 1623 O O . ILE A 1 202 ? -0.868 -8.988 -15.675 1.00 94.12 202 ILE A O 1
ATOM 1627 N N . GLU A 1 203 ? 0.181 -7.715 -17.199 1.00 94.00 203 GLU A N 1
ATOM 1628 C CA . GLU A 1 203 ? -1.035 -7.236 -17.878 1.00 94.00 203 GLU A CA 1
ATOM 1629 C C . GLU A 1 203 ? -2.018 -8.376 -18.224 1.00 94.00 203 GLU A C 1
ATOM 1631 O O . GLU A 1 203 ? -3.160 -8.326 -17.765 1.00 94.00 203 GLU A O 1
ATOM 1636 N N . PRO A 1 204 ? -1.612 -9.464 -18.913 1.00 93.81 204 PRO A N 1
ATOM 1637 C CA . PRO A 1 204 ? -2.535 -10.561 -19.213 1.00 93.81 204 PRO A CA 1
ATOM 1638 C C . PRO A 1 204 ? -3.027 -11.313 -17.967 1.00 93.81 204 PRO A C 1
ATOM 1640 O O . PRO A 1 204 ? -4.080 -11.944 -18.021 1.00 93.81 204 PRO A O 1
ATOM 1643 N N . ILE A 1 205 ? -2.278 -11.270 -16.861 1.00 93.75 205 ILE A N 1
ATOM 1644 C CA . ILE A 1 205 ? -2.646 -11.921 -15.598 1.00 93.75 205 ILE A CA 1
ATOM 1645 C C . ILE A 1 205 ? -3.708 -11.088 -14.879 1.00 93.75 205 ILE A C 1
ATOM 1647 O O . ILE A 1 205 ? -4.707 -11.638 -14.424 1.00 93.75 205 ILE A O 1
ATOM 1651 N N . VAL A 1 206 ? -3.514 -9.768 -14.788 1.00 90.19 206 VAL A N 1
ATOM 1652 C CA . VAL A 1 206 ? -4.464 -8.880 -14.099 1.00 90.19 206 VAL A CA 1
ATOM 1653 C C . VAL A 1 206 ? -5.770 -8.702 -14.874 1.00 90.19 206 VAL A C 1
ATOM 1655 O O . VAL A 1 206 ? -6.799 -8.457 -14.256 1.00 90.19 206 VAL A O 1
ATOM 1658 N N . ASP A 1 207 ? -5.750 -8.900 -16.193 1.00 89.94 207 ASP A N 1
ATOM 1659 C CA . ASP A 1 207 ? -6.950 -8.900 -17.039 1.00 89.94 207 ASP A CA 1
ATOM 1660 C C . ASP A 1 207 ? -7.675 -10.264 -17.074 1.00 89.94 207 ASP A C 1
ATOM 1662 O O . ASP A 1 207 ? -8.749 -10.391 -17.673 1.00 89.94 207 ASP A O 1
ATOM 1666 N N . ALA A 1 208 ? -7.114 -11.307 -16.453 1.00 93.44 208 ALA A N 1
ATOM 1667 C CA . ALA A 1 208 ? -7.706 -12.640 -16.459 1.00 93.44 208 ALA A CA 1
ATOM 1668 C C . ALA A 1 208 ? -8.907 -12.753 -15.500 1.00 93.44 208 ALA A C 1
ATOM 1670 O O . ALA A 1 208 ? -8.889 -12.263 -14.371 1.00 93.44 208 ALA A O 1
ATOM 1671 N N . GLU A 1 209 ? -9.926 -13.522 -15.903 1.00 94.88 209 GLU A N 1
ATOM 1672 C CA . GLU A 1 209 ? -11.114 -13.811 -15.078 1.00 94.88 209 GLU A CA 1
ATOM 1673 C C . GLU A 1 209 ? -10.754 -14.445 -13.721 1.00 94.88 209 GLU A C 1
ATOM 1675 O O . GLU A 1 209 ? -11.401 -14.173 -12.708 1.00 94.88 209 GLU A O 1
ATOM 1680 N N . ALA A 1 210 ? -9.694 -15.258 -13.683 1.00 92.81 210 ALA A N 1
ATOM 1681 C CA . ALA A 1 210 ? -9.198 -15.868 -12.452 1.00 92.81 210 ALA A CA 1
ATOM 1682 C C . ALA A 1 210 ? -8.703 -14.818 -11.444 1.00 92.81 210 ALA A C 1
ATOM 1684 O O . ALA A 1 210 ? -9.004 -14.923 -10.255 1.00 92.81 210 ALA A O 1
ATOM 1685 N N . PHE A 1 211 ? -7.997 -13.785 -11.912 1.00 93.75 211 PHE A N 1
ATOM 1686 C CA . PHE A 1 211 ? -7.534 -12.699 -11.053 1.00 93.75 211 PHE A CA 1
ATOM 1687 C C . PHE A 1 211 ? -8.698 -11.846 -10.551 1.00 93.75 211 PHE A C 1
ATOM 1689 O O . PHE A 1 211 ? -8.754 -11.512 -9.369 1.00 93.75 211 PHE A O 1
ATOM 1696 N N . GLU A 1 212 ? -9.664 -11.546 -11.418 1.00 93.81 212 GLU A N 1
ATOM 1697 C CA . GLU A 1 212 ? -10.868 -10.813 -11.024 1.00 93.81 212 GLU A CA 1
ATOM 1698 C C . GLU A 1 212 ? -11.694 -11.569 -9.977 1.00 93.81 212 GLU A C 1
ATOM 1700 O O . GLU A 1 212 ? -12.085 -10.987 -8.964 1.00 93.81 212 GLU A O 1
ATOM 1705 N N . THR A 1 213 ? -11.867 -12.881 -10.151 1.00 95.31 213 THR A N 1
ATOM 1706 C CA . THR A 1 213 ? -12.523 -13.744 -9.155 1.00 95.31 213 THR A CA 1
ATOM 1707 C C . THR A 1 213 ? -11.772 -13.709 -7.823 1.00 95.31 213 THR A C 1
ATOM 1709 O O . THR A 1 213 ? -12.367 -13.464 -6.776 1.00 95.31 213 THR A O 1
ATOM 1712 N N . ALA A 1 214 ? -10.446 -13.864 -7.853 1.00 95.12 214 ALA A N 1
ATOM 1713 C CA . ALA A 1 214 ? -9.619 -13.811 -6.650 1.00 95.12 214 ALA A CA 1
ATOM 1714 C C . ALA A 1 214 ? -9.675 -12.445 -5.954 1.00 95.12 214 ALA A C 1
ATOM 1716 O O . ALA A 1 214 ? -9.641 -12.361 -4.727 1.00 95.12 214 ALA A O 1
ATOM 1717 N N . ARG A 1 215 ? -9.795 -11.359 -6.722 1.00 94.19 215 ARG A N 1
ATOM 1718 C CA . ARG A 1 215 ? -9.990 -10.012 -6.186 1.00 94.19 215 ARG A CA 1
ATOM 1719 C C . ARG A 1 215 ? -11.331 -9.898 -5.465 1.00 94.19 215 ARG A C 1
ATOM 1721 O O . ARG A 1 215 ? -11.365 -9.373 -4.352 1.00 94.19 215 ARG A O 1
ATOM 1728 N N . GLU A 1 216 ? -12.419 -10.384 -6.060 1.00 93.62 216 GLU A N 1
ATOM 1729 C CA . GLU A 1 216 ? -13.742 -10.417 -5.421 1.00 93.62 216 GLU A CA 1
ATOM 1730 C C . GLU A 1 216 ? -13.734 -11.258 -4.136 1.00 93.62 216 GLU A C 1
ATOM 1732 O O . GLU A 1 216 ? -14.223 -10.801 -3.095 1.00 93.62 216 GLU A O 1
ATOM 1737 N N . ASP A 1 217 ? -13.105 -12.433 -4.177 1.00 94.31 217 ASP A N 1
ATOM 1738 C CA . ASP A 1 217 ? -12.940 -13.314 -3.022 1.00 94.31 217 ASP A CA 1
ATOM 1739 C C . ASP A 1 217 ? -12.131 -12.630 -1.914 1.00 94.31 217 ASP A C 1
ATOM 1741 O O . ASP A 1 217 ? -12.570 -12.592 -0.761 1.00 94.31 217 ASP A O 1
ATOM 1745 N N . ALA A 1 218 ? -11.007 -11.992 -2.251 1.00 93.50 218 ALA A N 1
ATOM 1746 C CA . ALA A 1 218 ? -10.186 -11.247 -1.301 1.00 93.50 218 ALA A CA 1
ATOM 1747 C C . ALA A 1 218 ? -10.952 -10.072 -0.669 1.00 93.50 218 ALA A C 1
ATOM 1749 O O . ALA A 1 218 ? -10.865 -9.848 0.541 1.00 93.50 218 ALA A O 1
ATOM 1750 N N . TYR A 1 219 ? -11.759 -9.346 -1.449 1.00 89.62 219 TYR A N 1
ATOM 1751 C CA . TYR A 1 219 ? -12.638 -8.301 -0.915 1.00 89.62 219 TYR A CA 1
ATOM 1752 C C . TYR A 1 219 ? -13.714 -8.857 0.018 1.00 89.62 219 TYR A C 1
ATOM 1754 O O . TYR A 1 219 ? -14.100 -8.177 0.971 1.00 89.62 219 TYR A O 1
ATOM 1762 N N . SER A 1 220 ? -14.190 -10.082 -0.216 1.00 90.25 220 SER A N 1
ATOM 1763 C CA . SER A 1 220 ? -15.181 -10.730 0.647 1.00 90.25 220 SER A CA 1
ATOM 1764 C C . SER A 1 220 ? -14.628 -11.091 2.034 1.00 90.25 220 SER A C 1
ATOM 1766 O O . SER A 1 220 ? -15.393 -11.124 3.003 1.00 90.25 220 SER A O 1
ATOM 1768 N N . LEU A 1 221 ? -13.307 -11.298 2.146 1.00 90.69 221 LEU A N 1
ATOM 1769 C CA . LEU A 1 221 ? -12.620 -11.547 3.419 1.00 90.69 221 LEU A CA 1
ATOM 1770 C C . LEU A 1 221 ? -12.623 -10.319 4.326 1.00 90.69 221 LEU A C 1
ATOM 1772 O O . LEU A 1 221 ? -12.646 -10.451 5.551 1.00 90.69 221 LEU A O 1
ATOM 1776 N N . ILE A 1 222 ? -12.605 -9.120 3.741 1.00 85.88 222 ILE A N 1
ATOM 1777 C CA . ILE A 1 222 ? -12.733 -7.889 4.511 1.00 85.88 222 ILE A CA 1
ATOM 1778 C C . ILE A 1 222 ? -14.199 -7.828 4.956 1.00 85.88 222 ILE A C 1
ATOM 1780 O O . ILE A 1 222 ? -15.082 -7.640 4.114 1.00 85.88 222 ILE A O 1
ATOM 1784 N N . PRO A 1 223 ? -14.480 -8.036 6.261 1.00 68.81 223 PRO A N 1
ATOM 1785 C CA . PRO A 1 223 ? -15.753 -8.550 6.761 1.00 68.81 223 PRO A CA 1
ATOM 1786 C C . PRO A 1 223 ? -16.931 -7.854 6.093 1.00 68.81 223 PRO A C 1
ATOM 1788 O O . PRO A 1 223 ? -16.913 -6.632 6.005 1.00 68.81 223 PRO A O 1
ATOM 1791 N N . PRO A 1 224 ? -17.945 -8.575 5.602 1.00 50.91 224 PRO A N 1
ATOM 1792 C CA . PRO A 1 224 ? -18.782 -8.145 4.487 1.00 50.91 224 PRO A CA 1
ATOM 1793 C C . PRO A 1 224 ? -19.608 -6.886 4.754 1.00 50.91 224 PRO A C 1
ATOM 1795 O O . PRO A 1 224 ? -19.904 -6.520 5.897 1.00 50.91 224 PRO A O 1
ATOM 1798 N N . ARG A 1 225 ? -20.055 -6.258 3.654 1.00 46.16 225 ARG A N 1
ATOM 1799 C CA . ARG A 1 225 ? -21.210 -5.353 3.623 1.00 46.16 225 ARG A CA 1
ATOM 1800 C C . ARG A 1 225 ? -22.362 -6.076 4.311 1.00 46.16 225 ARG A C 1
ATOM 1802 O O . ARG A 1 225 ? -23.053 -6.873 3.683 1.00 46.16 225 ARG A O 1
ATOM 1809 N N . SER A 1 226 ? -22.588 -5.827 5.597 1.00 41.88 226 SER A N 1
ATOM 1810 C CA . SER A 1 226 ? -23.820 -6.289 6.214 1.00 41.88 226 SER A CA 1
ATOM 1811 C C . SER A 1 226 ? -24.945 -5.531 5.520 1.00 41.88 226 SER A C 1
ATOM 1813 O O . SER A 1 226 ? -25.188 -4.350 5.770 1.00 41.88 226 SER A O 1
ATOM 1815 N N . THR A 1 227 ? -25.624 -6.202 4.586 1.00 37.94 227 THR A N 1
ATOM 1816 C CA . THR A 1 227 ? -26.950 -5.772 4.156 1.00 37.94 227 THR A CA 1
ATOM 1817 C C . THR A 1 227 ? -27.740 -5.550 5.434 1.00 37.94 227 THR A C 1
ATOM 1819 O O . THR A 1 227 ? -27.761 -6.468 6.264 1.00 37.94 227 THR A O 1
ATOM 1822 N N . PRO A 1 228 ? -28.336 -4.362 5.644 1.00 42.97 228 PRO A N 1
ATOM 1823 C CA . PRO A 1 228 ? -29.042 -4.067 6.873 1.00 42.97 228 PRO A CA 1
ATOM 1824 C C . PRO A 1 228 ? -30.043 -5.186 7.098 1.00 42.97 228 PRO A C 1
ATOM 1826 O O . PRO A 1 228 ? -30.982 -5.377 6.320 1.00 42.97 228 PRO A O 1
ATOM 1829 N N . ARG A 1 229 ? -29.788 -5.978 8.141 1.00 40.22 229 ARG A N 1
ATOM 1830 C CA . ARG A 1 229 ? -30.684 -7.034 8.577 1.00 40.22 229 ARG A CA 1
ATOM 1831 C C . ARG A 1 229 ? -31.968 -6.299 8.921 1.00 40.22 229 ARG A C 1
ATOM 1833 O O . ARG A 1 229 ? -32.022 -5.638 9.953 1.00 40.22 229 ARG A O 1
ATOM 1840 N N . ARG A 1 230 ? -32.958 -6.316 8.014 1.00 41.66 230 ARG A N 1
ATOM 1841 C CA . ARG A 1 230 ? -34.296 -5.771 8.266 1.00 41.66 230 ARG A CA 1
ATOM 1842 C C . ARG A 1 230 ? -34.741 -6.404 9.570 1.00 41.66 230 ARG A C 1
ATOM 1844 O O . ARG A 1 230 ? -35.070 -7.591 9.598 1.00 41.66 230 ARG A O 1
ATOM 1851 N N . SER A 1 231 ? -34.679 -5.637 10.651 1.00 39.94 231 SER A N 1
ATOM 1852 C CA . SER A 1 231 ? -35.199 -6.052 11.935 1.00 39.94 231 SER A CA 1
ATOM 1853 C C . SER A 1 231 ? -36.679 -6.318 11.697 1.00 39.94 231 SER A C 1
ATOM 1855 O O . SER A 1 231 ? -37.475 -5.417 11.429 1.00 39.94 231 SER A O 1
ATOM 1857 N N . ARG A 1 232 ? -37.049 -7.600 11.676 1.00 45.78 232 ARG A N 1
ATOM 1858 C CA . ARG A 1 232 ? -38.450 -7.986 11.747 1.00 45.78 232 ARG A CA 1
ATOM 1859 C C . ARG A 1 232 ? -38.956 -7.452 13.079 1.00 45.78 232 ARG A C 1
ATOM 1861 O O . ARG A 1 232 ? -38.534 -7.927 14.124 1.00 45.78 232 ARG A O 1
ATOM 1868 N N . GLY A 1 233 ? -39.803 -6.432 12.985 1.00 42.16 233 GLY A N 1
ATOM 1869 C CA . GLY A 1 233 ? -40.782 -6.015 13.978 1.00 42.16 233 GLY A CA 1
ATOM 1870 C C . GLY A 1 233 ? -40.309 -6.032 15.425 1.00 42.16 233 GLY A C 1
ATOM 1871 O O . GLY A 1 233 ? -40.590 -6.977 16.155 1.00 42.16 233 GLY A O 1
ATOM 1872 N N . TRP A 1 234 ? -39.741 -4.917 15.884 1.00 39.28 234 TRP A N 1
ATOM 1873 C CA . TRP A 1 234 ? -40.025 -4.516 17.257 1.00 39.28 234 TRP A CA 1
ATOM 1874 C C . TRP A 1 234 ? -41.512 -4.171 17.324 1.00 39.28 234 TRP A C 1
ATOM 1876 O O . TRP A 1 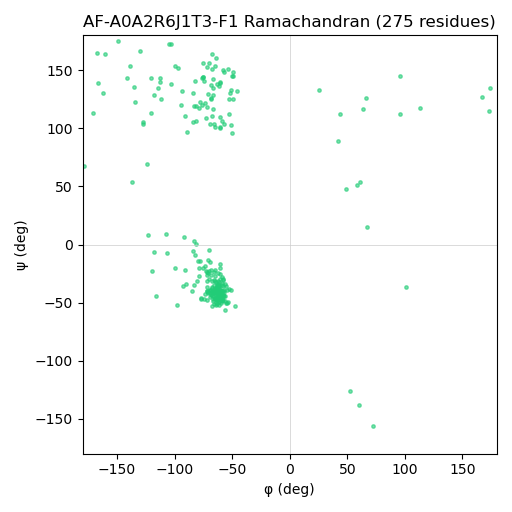234 ? -41.965 -3.161 16.783 1.00 39.28 234 TRP A O 1
ATOM 1886 N N . GLY A 1 235 ? -42.279 -5.097 17.899 1.00 38.12 235 GLY A N 1
ATOM 1887 C CA . GLY A 1 235 ? -43.694 -4.928 18.169 1.00 38.12 235 GLY A CA 1
ATOM 1888 C C . GLY A 1 235 ? -43.918 -3.638 18.945 1.00 38.12 235 GLY A C 1
ATOM 1889 O O . GLY A 1 235 ? -43.329 -3.406 19.997 1.00 38.12 235 GLY A O 1
ATOM 1890 N N . SER A 1 236 ? -44.781 -2.792 18.395 1.00 38.22 236 SER A N 1
ATOM 1891 C CA . SER A 1 236 ? -45.288 -1.599 19.047 1.00 38.22 236 SER A CA 1
ATOM 1892 C C . SER A 1 236 ? -46.028 -1.989 20.328 1.00 38.22 236 SER A C 1
ATOM 1894 O O . SER A 1 236 ? -47.195 -2.394 20.284 1.00 38.22 236 SER A O 1
ATOM 1896 N N . THR A 1 237 ? -45.392 -1.829 21.482 1.00 40.03 237 THR A N 1
ATOM 1897 C CA . THR A 1 237 ? -46.127 -1.746 22.743 1.00 40.03 237 THR A CA 1
ATOM 1898 C C . THR A 1 237 ? -46.887 -0.424 22.726 1.00 40.03 237 THR A C 1
ATOM 1900 O O . THR A 1 237 ? -46.309 0.653 22.857 1.00 40.03 237 THR A O 1
ATOM 1903 N N . ARG A 1 238 ? -48.201 -0.503 22.485 1.00 38.22 238 ARG A N 1
ATOM 1904 C CA . ARG A 1 238 ? -49.136 0.626 22.558 1.00 38.22 238 ARG A CA 1
ATOM 1905 C C . ARG A 1 238 ? -49.078 1.252 23.953 1.00 38.22 238 ARG A C 1
ATOM 1907 O O . ARG A 1 238 ? -49.684 0.732 24.888 1.00 38.22 238 ARG A O 1
ATOM 1914 N N . ALA A 1 239 ? -48.424 2.401 24.078 1.00 37.91 239 ALA A N 1
ATOM 1915 C CA . ALA A 1 239 ? -48.666 3.318 25.182 1.00 37.91 239 ALA A CA 1
ATOM 1916 C C . ALA A 1 239 ? -49.981 4.068 24.913 1.00 37.91 239 ALA A C 1
ATOM 1918 O O . ALA A 1 239 ? -50.143 4.737 23.893 1.00 37.91 239 ALA A O 1
ATOM 1919 N N . ARG A 1 240 ? -50.948 3.920 25.823 1.00 39.38 240 ARG A N 1
ATOM 1920 C CA . ARG A 1 240 ? -52.188 4.703 25.844 1.00 39.38 240 ARG A CA 1
ATOM 1921 C C . ARG A 1 240 ? -51.843 6.160 26.168 1.00 39.38 240 ARG A C 1
ATOM 1923 O O . ARG A 1 240 ? -51.488 6.460 27.302 1.00 39.38 240 ARG A O 1
ATOM 1930 N N . SER A 1 241 ? -51.992 7.062 25.202 1.00 36.88 241 SER A N 1
ATOM 1931 C CA . SER A 1 241 ? -51.984 8.506 25.443 1.00 36.88 241 SER A CA 1
ATOM 1932 C C . SER A 1 241 ? -53.372 8.969 25.894 1.00 36.88 241 SER A C 1
ATOM 1934 O O . SER A 1 241 ? -54.347 8.840 25.150 1.00 36.88 241 SER A O 1
ATOM 1936 N N . ARG A 1 242 ? -53.455 9.524 27.108 1.00 39.03 242 ARG A N 1
ATOM 1937 C CA . ARG A 1 242 ? -54.538 10.431 27.507 1.00 39.03 242 ARG A CA 1
ATOM 1938 C C . ARG A 1 242 ? -54.303 11.805 26.872 1.00 39.03 242 ARG A C 1
ATOM 1940 O O . ARG A 1 242 ? -53.170 12.243 26.708 1.00 39.03 242 ARG A O 1
ATOM 1947 N N . SER A 1 243 ? -55.411 12.427 26.506 1.00 35.91 243 SER A N 1
ATOM 1948 C CA . SER A 1 243 ? -55.579 13.722 25.854 1.00 35.91 243 SER A CA 1
ATOM 1949 C C . SER A 1 243 ? -55.162 14.926 26.702 1.00 35.91 243 SER A C 1
ATOM 1951 O O . SER A 1 243 ? -55.487 14.971 27.885 1.00 35.91 243 SER A O 1
ATOM 1953 N N . CYS A 1 244 ? -54.564 15.919 26.042 1.00 30.70 244 CYS A N 1
ATOM 1954 C CA . CYS A 1 244 ? -54.733 17.380 26.171 1.00 30.70 244 CYS A CA 1
ATOM 1955 C C . CYS A 1 244 ? -53.663 17.987 25.246 1.00 30.70 244 CYS A C 1
ATOM 1957 O O . CYS A 1 244 ? -52.535 17.520 25.258 1.00 30.70 244 CYS A O 1
ATOM 1959 N N . GLY A 1 245 ? -53.856 18.978 24.391 1.00 30.47 245 GLY A N 1
ATOM 1960 C CA . GLY A 1 245 ? -54.953 19.864 24.046 1.00 30.47 245 GLY A CA 1
ATOM 1961 C C . GLY A 1 245 ? -54.296 20.957 23.190 1.00 30.47 245 GLY A C 1
ATOM 1962 O O . GLY A 1 245 ? -53.275 21.499 23.592 1.00 30.47 245 GLY A O 1
ATOM 1963 N N . SER A 1 246 ? -54.836 21.196 21.993 1.00 33.72 246 SER A N 1
ATOM 1964 C CA . SER A 1 246 ? -54.670 22.396 21.150 1.00 33.72 246 SER A CA 1
ATOM 1965 C C . SER A 1 246 ? -53.275 23.033 20.974 1.00 33.72 246 SER A C 1
ATOM 1967 O O . SER A 1 246 ? -52.812 23.773 21.834 1.00 33.72 246 SER A O 1
ATOM 1969 N N . CYS A 1 247 ? -52.729 22.960 19.754 1.00 30.44 247 CYS A N 1
ATOM 1970 C CA . CYS A 1 247 ? -52.497 24.175 18.958 1.00 30.44 247 CYS A CA 1
ATOM 1971 C C . CYS A 1 247 ? -52.297 23.833 17.473 1.00 30.44 247 CYS A C 1
ATOM 1973 O O . CYS A 1 247 ? -51.531 22.945 17.110 1.00 30.44 247 CYS A O 1
ATOM 1975 N N . SER A 1 248 ? -53.034 24.534 16.615 1.00 32.94 248 SER A N 1
ATOM 1976 C CA . SER A 1 248 ? -53.127 24.339 15.168 1.00 32.94 248 SER A CA 1
ATOM 1977 C C . SER A 1 248 ? -52.565 25.544 14.410 1.00 32.94 248 SER A C 1
ATOM 1979 O O . SER A 1 248 ? -52.976 26.662 14.718 1.00 32.94 248 SER A O 1
ATOM 1981 N N . ARG A 1 249 ? -51.749 25.307 13.371 1.00 31.66 249 ARG A N 1
ATOM 1982 C CA . ARG A 1 249 ? -51.691 25.986 12.042 1.00 31.66 249 ARG A CA 1
ATOM 1983 C C . ARG A 1 249 ? -50.451 25.450 11.291 1.00 31.66 249 ARG A C 1
ATOM 1985 O O . ARG A 1 249 ? -49.378 25.437 11.871 1.00 31.66 249 ARG A O 1
ATOM 1992 N N . ARG A 1 250 ? -50.615 24.735 10.159 1.00 30.53 250 ARG A N 1
ATOM 1993 C CA . ARG A 1 250 ? -50.678 25.209 8.739 1.00 30.53 250 ARG A CA 1
ATOM 1994 C C . ARG A 1 250 ? -49.326 25.804 8.279 1.00 30.53 250 ARG A C 1
ATOM 1996 O O . ARG A 1 250 ? -48.853 26.698 8.956 1.00 30.53 250 ARG A O 1
ATOM 2003 N N . SER A 1 251 ? -48.654 25.412 7.185 1.00 28.39 251 SER A N 1
ATOM 2004 C CA . SER A 1 251 ? -49.049 24.744 5.927 1.00 28.39 251 SER A CA 1
ATOM 2005 C C . SER A 1 251 ? -47.825 24.236 5.123 1.00 28.39 251 SER A C 1
ATOM 2007 O O . SER A 1 251 ? -46.730 24.748 5.319 1.00 28.39 251 SER A O 1
ATOM 2009 N N . SER A 1 252 ? -48.109 23.348 4.145 1.00 27.78 252 SER A N 1
ATOM 2010 C CA . SER A 1 252 ? -47.482 23.136 2.804 1.00 27.78 252 SER A CA 1
ATOM 2011 C C . SER A 1 252 ? -46.009 22.683 2.713 1.00 27.78 252 SER A C 1
ATOM 2013 O O . SER A 1 252 ? -45.141 23.386 3.200 1.00 27.78 252 SER A O 1
ATOM 2015 N N . ALA A 1 253 ? -45.633 21.508 2.177 1.00 25.86 253 ALA A N 1
ATOM 2016 C CA . ALA A 1 253 ? -45.905 20.801 0.900 1.00 25.86 253 ALA A CA 1
ATOM 2017 C C . ALA A 1 253 ? -44.815 21.016 -0.179 1.00 25.86 253 ALA A C 1
ATOM 2019 O O . ALA A 1 253 ? -44.311 22.122 -0.324 1.00 25.86 253 ALA A O 1
ATOM 2020 N N . ALA A 1 254 ? -44.583 19.943 -0.959 1.00 26.67 254 ALA A N 1
ATOM 2021 C CA . ALA A 1 254 ? -43.705 19.741 -2.132 1.00 26.67 254 ALA A CA 1
ATOM 2022 C C . ALA A 1 254 ? -42.324 19.130 -1.794 1.00 26.67 254 ALA A C 1
ATOM 2024 O O . ALA A 1 254 ? -41.573 19.713 -1.027 1.00 26.67 254 ALA A O 1
ATOM 2025 N N . ALA A 1 255 ? -41.940 17.903 -2.173 1.00 25.91 255 ALA A N 1
ATOM 2026 C CA . ALA A 1 255 ? -42.059 17.079 -3.392 1.00 25.91 255 ALA A CA 1
ATOM 2027 C C . ALA A 1 255 ? -40.665 16.863 -4.024 1.00 25.91 255 ALA A C 1
ATOM 2029 O O . ALA A 1 255 ? -39.998 17.808 -4.416 1.00 25.91 255 ALA A O 1
ATOM 2030 N N . ALA A 1 256 ? -40.286 15.581 -4.061 1.00 26.77 256 ALA A N 1
ATOM 2031 C CA . ALA A 1 256 ? -39.490 14.835 -5.040 1.00 26.77 256 ALA A CA 1
ATOM 2032 C C . ALA A 1 256 ? -38.463 15.548 -5.946 1.00 26.77 256 ALA A C 1
ATOM 2034 O O . ALA A 1 256 ? -38.783 16.460 -6.699 1.00 26.77 256 ALA A O 1
ATOM 2035 N N . GLY A 1 257 ? -37.268 14.951 -6.024 1.00 26.83 257 GLY A N 1
ATOM 2036 C CA . GLY A 1 257 ? -36.314 15.193 -7.106 1.00 26.83 257 GLY A CA 1
ATOM 2037 C C . GLY A 1 257 ? -35.041 14.360 -6.976 1.00 26.83 257 GLY A C 1
ATOM 2038 O O . GLY A 1 257 ? -33.980 14.905 -6.706 1.00 26.83 257 GLY A O 1
ATOM 2039 N N . SER A 1 258 ? -35.134 13.036 -7.135 1.00 27.61 258 SER A N 1
ATOM 2040 C CA . SER A 1 258 ? -33.968 12.163 -7.303 1.00 27.61 258 SER A CA 1
ATOM 2041 C C . SER A 1 258 ? -33.497 12.206 -8.762 1.00 27.61 258 SER A C 1
ATOM 2043 O O . SER A 1 258 ? -34.130 11.640 -9.653 1.00 27.61 258 SER A O 1
ATOM 2045 N N . SER A 1 259 ? -32.380 12.878 -9.028 1.00 28.97 259 SER A N 1
ATOM 2046 C CA . SER A 1 259 ? -31.723 12.854 -10.336 1.00 28.97 259 SER A CA 1
ATOM 2047 C C . SER A 1 259 ? -30.814 11.626 -10.443 1.00 28.97 259 SER A C 1
ATOM 2049 O O . SER A 1 259 ? -29.734 11.556 -9.862 1.00 28.97 259 SER A O 1
ATOM 2051 N N . ARG A 1 260 ? -31.270 10.629 -11.209 1.00 28.69 260 ARG A N 1
ATOM 2052 C CA . ARG A 1 260 ? -30.415 9.573 -11.765 1.00 28.69 260 ARG A CA 1
ATOM 2053 C C . ARG A 1 260 ? -29.497 10.189 -12.815 1.00 28.69 260 ARG A C 1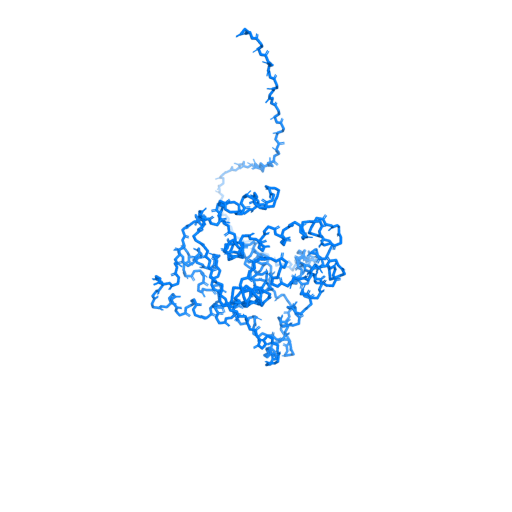
ATOM 2055 O O . ARG A 1 260 ? -29.975 10.784 -13.777 1.00 28.69 260 ARG A O 1
ATOM 2062 N N . TRP A 1 261 ? -28.197 9.983 -12.661 1.00 23.78 261 TRP A N 1
ATOM 2063 C CA . TRP A 1 261 ? -27.226 10.190 -13.727 1.00 23.78 261 TRP A CA 1
ATOM 2064 C C . TRP A 1 261 ? -27.363 9.042 -14.742 1.00 23.78 261 TRP A C 1
ATOM 2066 O O . TRP A 1 261 ? -27.290 7.872 -14.373 1.00 23.78 261 TRP A O 1
ATOM 2076 N N . SER A 1 262 ? -27.634 9.372 -16.006 1.00 29.94 262 SER A N 1
ATOM 2077 C CA . SER A 1 262 ? -27.532 8.468 -17.161 1.00 29.94 262 SER A CA 1
ATOM 2078 C C . SER A 1 262 ? -26.471 9.048 -18.098 1.00 29.94 262 SER A C 1
ATOM 2080 O O . SER A 1 262 ? -26.585 10.229 -18.434 1.00 29.94 262 SER A O 1
ATOM 2082 N N . PRO A 1 263 ? -25.458 8.285 -18.540 1.00 31.48 263 PRO A N 1
ATOM 2083 C CA . PRO A 1 263 ? -24.488 8.798 -19.492 1.00 31.48 263 PRO A CA 1
ATOM 2084 C C . PRO A 1 263 ? -25.092 8.775 -20.899 1.00 31.48 263 PRO A C 1
ATOM 2086 O O . PRO A 1 263 ? -25.434 7.718 -21.429 1.00 31.48 263 PRO A O 1
ATOM 2089 N N . SER A 1 264 ? -25.239 9.955 -21.507 1.00 32.97 264 SER A N 1
ATOM 2090 C CA . SER A 1 264 ? -25.609 10.073 -22.916 1.00 32.97 264 SER A CA 1
ATOM 2091 C C . SER A 1 264 ? -24.389 9.800 -23.792 1.00 32.97 264 SER A C 1
ATOM 2093 O O . SER A 1 264 ? -23.387 10.512 -23.715 1.00 32.97 264 SER A O 1
ATOM 2095 N N . THR A 1 265 ? -24.501 8.813 -24.669 1.00 43.91 265 THR A N 1
ATOM 2096 C CA . THR A 1 265 ? -23.605 8.588 -25.798 1.00 43.91 265 THR A CA 1
ATOM 2097 C C . THR A 1 265 ? -23.746 9.725 -26.814 1.00 43.91 265 THR A C 1
ATOM 2099 O O . THR A 1 265 ? -24.794 9.909 -27.431 1.00 43.91 265 THR A O 1
ATOM 2102 N N . ARG A 1 266 ? -22.669 10.487 -27.033 1.00 33.81 266 ARG A N 1
ATOM 2103 C CA . ARG A 1 266 ? -22.506 11.332 -28.226 1.00 33.81 266 ARG A CA 1
ATOM 2104 C C . ARG A 1 266 ? -21.171 11.029 -28.899 1.00 33.81 266 ARG A C 1
ATOM 2106 O O . ARG A 1 266 ? -20.130 11.498 -28.460 1.00 33.81 266 ARG A O 1
ATOM 2113 N N . ARG A 1 267 ? -21.234 10.288 -30.010 1.00 40.28 267 ARG A N 1
ATOM 2114 C CA . ARG A 1 267 ? -20.334 10.486 -31.161 1.00 40.28 267 ARG A CA 1
ATOM 2115 C C . ARG A 1 267 ? -20.787 11.752 -31.896 1.00 40.28 267 ARG A C 1
ATOM 2117 O O . ARG A 1 267 ? -21.994 11.984 -31.984 1.00 40.28 267 ARG A O 1
ATOM 2124 N N . PRO A 1 268 ? -19.861 12.582 -32.390 1.00 46.25 268 PRO A N 1
ATOM 2125 C CA . PRO A 1 268 ? -19.587 12.624 -33.840 1.00 46.25 268 PRO A CA 1
ATOM 2126 C C . PRO A 1 268 ? -18.106 12.988 -34.115 1.00 46.25 268 PRO A C 1
ATOM 2128 O O . PRO A 1 268 ? -17.371 13.306 -33.195 1.00 46.25 268 PRO A O 1
ATOM 2131 N N . SER A 1 269 ? -17.536 13.018 -35.313 1.00 37.22 269 SER A N 1
ATOM 2132 C CA . SER A 1 269 ? -17.879 12.607 -36.675 1.00 37.22 269 SER A CA 1
ATOM 2133 C C . SER A 1 269 ? -16.558 12.664 -37.443 1.00 37.22 269 SER A C 1
ATOM 2135 O O . SER A 1 269 ? -15.809 13.630 -37.309 1.00 37.22 269 SER A O 1
ATOM 2137 N N . THR A 1 270 ? -16.311 11.680 -38.291 1.00 53.25 270 THR A N 1
ATOM 2138 C CA . THR A 1 270 ? -15.306 11.722 -39.354 1.00 53.25 270 THR A CA 1
ATOM 2139 C C . THR A 1 270 ? -15.596 12.841 -40.359 1.00 53.25 270 THR A C 1
ATOM 2141 O O . THR A 1 270 ? -16.730 12.971 -40.826 1.00 53.25 270 THR A O 1
ATOM 2144 N N . ARG A 1 271 ? -14.562 13.584 -40.769 1.00 42.72 271 ARG A N 1
ATOM 2145 C CA . ARG A 1 271 ? -14.522 14.312 -42.049 1.00 42.72 271 ARG A CA 1
ATOM 2146 C C . ARG A 1 271 ? -13.139 14.173 -42.704 1.00 42.72 271 ARG A C 1
ATOM 2148 O O . ARG A 1 271 ? -12.181 13.879 -41.995 1.00 42.72 271 ARG A O 1
ATOM 2155 N N . PRO A 1 272 ? -13.071 14.283 -44.043 1.00 52.69 272 PRO A N 1
ATOM 2156 C CA . PRO A 1 272 ? -12.183 13.473 -44.861 1.00 52.69 272 PRO A CA 1
ATOM 2157 C C . PRO A 1 272 ? -10.954 14.229 -45.370 1.00 52.69 272 PRO A C 1
ATOM 2159 O O . PRO A 1 272 ? -10.847 15.448 -45.247 1.00 52.69 272 PRO A O 1
ATOM 2162 N N . ALA A 1 273 ? -10.070 13.437 -45.975 1.00 47.84 273 ALA A N 1
ATO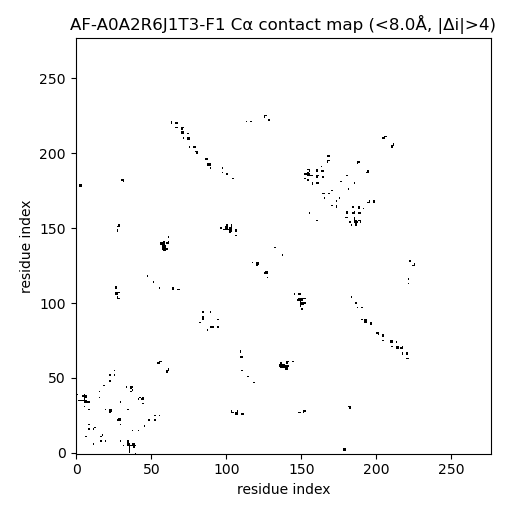M 2163 C CA . ALA A 1 273 ? -8.873 13.817 -46.703 1.00 47.84 273 ALA A CA 1
ATOM 2164 C C . ALA A 1 273 ? -9.105 14.906 -47.761 1.00 47.84 273 ALA A C 1
ATOM 2166 O O . ALA A 1 273 ? -10.109 14.911 -48.476 1.00 47.84 273 ALA A O 1
ATOM 2167 N N . SER A 1 274 ? -8.098 15.762 -47.904 1.00 52.22 274 SER A N 1
ATOM 2168 C CA . SER A 1 274 ? -7.875 16.587 -49.084 1.00 52.22 274 SER A CA 1
ATOM 2169 C C . SER A 1 274 ? -6.440 16.373 -49.554 1.00 52.22 274 SER A C 1
ATOM 2171 O O . SER A 1 274 ? -5.503 16.878 -48.936 1.00 52.22 274 SER A O 1
ATOM 2173 N N . ASP A 1 275 ? -6.302 15.630 -50.648 1.00 55.94 275 ASP A N 1
ATOM 2174 C CA . ASP A 1 275 ? -5.173 15.733 -51.567 1.00 55.94 275 ASP A CA 1
ATOM 2175 C C . ASP A 1 275 ? -5.231 17.084 -52.289 1.00 55.94 275 ASP A C 1
ATOM 2177 O O . ASP A 1 275 ? -6.298 17.471 -52.773 1.00 55.94 275 ASP A O 1
ATOM 2181 N N . ALA A 1 276 ? -4.084 17.754 -52.434 1.00 56.12 276 ALA A N 1
ATOM 2182 C CA . ALA A 1 276 ? -3.740 18.510 -53.640 1.00 56.12 276 ALA A CA 1
ATOM 2183 C C . ALA A 1 276 ? -2.274 18.992 -53.627 1.00 56.12 276 ALA A C 1
ATOM 2185 O O . ALA A 1 276 ? -1.954 19.943 -52.920 1.00 56.12 276 ALA A O 1
ATOM 2186 N N . ARG A 1 277 ? -1.512 18.412 -54.567 1.00 53.88 277 ARG A N 1
ATOM 2187 C CA . ARG A 1 277 ? -0.352 18.939 -55.322 1.00 53.88 277 ARG A CA 1
ATOM 2188 C C . ARG A 1 277 ? 1.015 19.018 -54.651 1.00 53.88 277 ARG A C 1
ATOM 2190 O O . ARG A 1 277 ? 1.185 19.793 -53.693 1.00 53.88 277 ARG A O 1
#

Secondary structure (DSSP, 8-state):
--SS----TTT--HHHHHHHHHHHHHHSS--HHHHHHHHH-HHHHHHHHHHHHHHTTBHHHHHHHHHHHHHHHHTTTTT-----TGGGT--HHHHHHHHHHHHHHHHHHHHHHHHHHHHHHHHTT--S--SPPPHHHHSBPPTTSSS----PPP---HHHHHHHHHHHS-HHHHGGGTTS--HHHHHHTTSHHHHHHHHHHHHHHHTSHHHHHHHHHHHHHS------------------PPP-------------------PPP------------

Foldseek 3Di:
DPLLQFQDLVNDDDVRVVLQVLCCVLQVHQWSVLRSCCRPPVPVSVVLCVVLSLLSFWQLLLVLLVVLCCLQCVLCVVQADDDDCVQLVDDPVVVLQVVLVVLLCSSRVSSVLLSVVVVVCVVVVHDDCPDDDDPNGSPGDDPPRCVRNGDYFDFDDFVLLLVLCPVAPDCVPSVVQPSGDTRSSRRCSVRSSCSNSNCVRCVVVCPDPSNVVSVVVSNPSSPDRPPPPPPPDPDDPDDDDDDDDDDDDDDDDDDDDDDDDDDDDDDDDDDDDDDDD

pLDDT: mean 82.37, std 22.63, range [23.78, 98.62]

Radius of gyration: 25.46 Å; Cα contacts (8 Å, |Δi|>4): 227; chains: 1; bounding box: 78×46×83 Å